Protein AF-A0A4Q3U2J8-F1 (afdb_monomer_lite)

Foldseek 3Di:
DDQLDLVQLCVLLVHDPPDDLVRLVVSLVVLCVVLPVVVCVVPDPVSVVVSVVSNVSSVSSNVSVVVVVVVVVVVVVVCVVDDDDDDDDDDDDDDDDDDDDDDDDDDPDPPDPPPPPVVVVVVVVPPPDDDDDDPPPPCVVCVVVCVVVCVVVVVVVVVVCVVPPDPDDPVRVLVVLLVVLVVCCVVCVVCLQVVLLVCLLVVVLSNNVSSVVVPPDQQDAPPVRAGSLLSLLLDPVSVVSNVVVLVVPHDLSNLLSSCLSNLAPLVSNVVSVVSPHAQQDADPQRDGSLLNHLDLVSNVSSVVSVYDQAGATNVRWGSLNSCVVVVVVSSNVSSVVVVHDTGPVVCVPVVVVVVVVPDDD

Structure (mmCIF, N/CA/C/O backbone):
data_AF-A0A4Q3U2J8-F1
#
_entry.id   AF-A0A4Q3U2J8-F1
#
loop_
_atom_site.group_PDB
_atom_site.id
_atom_site.type_symbol
_atom_site.label_atom_id
_atom_site.label_alt_id
_atom_site.label_comp_id
_atom_site.label_asym_id
_atom_site.label_entity_id
_atom_site.label_seq_id
_atom_site.pdbx_PDB_ins_code
_atom_site.Cartn_x
_atom_site.Cartn_y
_atom_site.Cartn_z
_atom_site.occupancy
_atom_site.B_iso_or_equiv
_atom_site.auth_seq_id
_atom_site.auth_comp_id
_atom_site.auth_asym_id
_atom_site.auth_atom_id
_atom_site.pdbx_PDB_model_num
ATOM 1 N N . MET A 1 1 ? -29.497 7.671 44.446 1.00 55.41 1 MET A N 1
ATOM 2 C CA . MET A 1 1 ? -28.433 8.670 44.699 1.00 55.41 1 MET A CA 1
ATOM 3 C C . MET A 1 1 ? -27.169 8.187 44.005 1.00 55.41 1 MET A C 1
ATOM 5 O O . MET A 1 1 ? -26.852 7.014 44.139 1.00 55.41 1 MET A O 1
ATOM 9 N N . THR A 1 2 ? -26.494 9.021 43.214 1.00 63.25 2 THR A N 1
ATOM 10 C CA . THR A 1 2 ? -25.264 8.616 42.511 1.00 63.25 2 THR A CA 1
ATOM 11 C C . THR A 1 2 ? -24.109 8.497 43.504 1.00 63.25 2 THR A C 1
ATOM 13 O O . THR A 1 2 ? -23.759 9.484 44.162 1.00 63.25 2 THR A O 1
ATOM 16 N N . HIS A 1 3 ? -23.541 7.295 43.617 1.00 71.56 3 HIS A N 1
ATOM 17 C CA . HIS A 1 3 ? -22.362 7.018 44.437 1.00 71.56 3 HIS A CA 1
ATOM 18 C C . HIS A 1 3 ? -21.207 7.937 44.012 1.00 71.56 3 HIS A C 1
ATOM 20 O O . HIS A 1 3 ? -20.967 8.105 42.817 1.00 71.56 3 HIS A O 1
ATOM 26 N N . GLY A 1 4 ? -20.528 8.573 44.969 1.00 71.00 4 GLY A N 1
ATOM 27 C CA . GLY A 1 4 ? -19.454 9.535 44.683 1.00 71.00 4 GLY A CA 1
ATOM 28 C C . GLY A 1 4 ? -19.901 10.973 44.370 1.00 71.00 4 GLY A C 1
ATOM 29 O O . GLY A 1 4 ? -19.073 11.805 44.016 1.00 71.00 4 GLY A O 1
ATOM 30 N N . SER A 1 5 ? -21.190 11.304 44.512 1.00 83.56 5 SER A N 1
ATOM 31 C CA . SER A 1 5 ? -21.660 12.700 44.457 1.00 83.56 5 SER A CA 1
ATOM 32 C C . SER A 1 5 ? -21.581 13.395 45.820 1.00 83.56 5 SER A C 1
ATOM 34 O O . SER A 1 5 ? -21.585 12.752 46.867 1.00 83.56 5 SER A O 1
ATOM 36 N N . ALA A 1 6 ? -21.591 14.728 45.825 1.00 81.00 6 ALA A N 1
ATOM 37 C CA . ALA A 1 6 ? -21.612 15.526 47.054 1.00 81.00 6 ALA A CA 1
ATOM 38 C C . ALA A 1 6 ? -22.853 15.278 47.924 1.00 81.00 6 ALA A C 1
ATOM 40 O O . ALA A 1 6 ? -22.762 15.261 49.146 1.00 81.00 6 ALA A O 1
ATOM 41 N N . VAL A 1 7 ? -24.006 15.063 47.283 1.00 83.44 7 VAL A N 1
ATOM 42 C CA . VAL A 1 7 ? -25.274 14.738 47.953 1.00 83.44 7 VAL A CA 1
ATOM 43 C C . VAL A 1 7 ? -25.176 13.366 48.623 1.00 83.44 7 VAL A C 1
ATOM 45 O O . VAL A 1 7 ? -25.558 13.209 49.778 1.00 83.44 7 VAL A O 1
ATOM 48 N N . TRP A 1 8 ? -24.577 12.386 47.938 1.00 89.12 8 TRP A N 1
ATOM 49 C CA . TRP A 1 8 ? -24.282 11.077 48.524 1.00 89.12 8 TRP A CA 1
ATOM 50 C C . TRP A 1 8 ? -23.307 11.187 49.705 1.00 89.12 8 TRP A C 1
ATOM 52 O O . TRP A 1 8 ? -23.573 10.627 50.762 1.00 89.12 8 TRP A O 1
ATOM 62 N N . ALA A 1 9 ? -22.232 11.967 49.575 1.00 86.50 9 ALA A N 1
ATOM 63 C CA . ALA A 1 9 ? -21.250 12.145 50.643 1.00 86.50 9 ALA A CA 1
ATOM 64 C C . ALA A 1 9 ? -21.859 12.778 51.912 1.00 86.50 9 ALA A C 1
ATOM 66 O O . ALA A 1 9 ? -21.539 12.367 53.028 1.00 86.50 9 ALA A O 1
ATOM 67 N N . ARG A 1 10 ? -22.776 13.744 51.756 1.00 87.06 10 ARG A N 1
ATOM 68 C CA . ARG A 1 10 ? -23.520 14.332 52.884 1.00 87.06 10 ARG A CA 1
ATOM 69 C C . ARG A 1 10 ? -24.478 13.333 53.528 1.00 87.06 10 ARG A C 1
ATOM 71 O O . ARG A 1 10 ? -24.508 13.238 54.752 1.00 87.06 10 ARG A O 1
ATOM 78 N N . ALA A 1 11 ? -25.177 12.537 52.719 1.00 87.56 11 ALA A N 1
ATOM 79 C CA . ALA A 1 11 ? -26.047 11.474 53.213 1.00 87.56 11 ALA A CA 1
ATOM 80 C C . ALA A 1 11 ? -25.268 10.402 54.002 1.00 87.56 11 ALA A C 1
ATOM 82 O O . ALA A 1 11 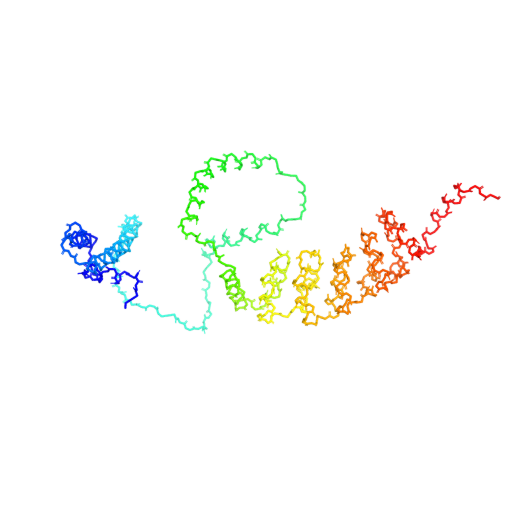? -25.718 9.986 55.065 1.00 87.56 11 ALA A O 1
ATOM 83 N N . VAL A 1 12 ? -24.073 10.010 53.538 1.00 88.25 12 VAL A N 1
ATOM 84 C CA . VAL A 1 12 ? -23.194 9.039 54.222 1.00 88.25 12 VAL A CA 1
ATOM 85 C C . VAL A 1 12 ? -22.709 9.554 55.581 1.00 88.25 12 VAL A C 1
ATOM 87 O O . VAL A 1 12 ? -22.639 8.787 56.541 1.00 88.25 12 VAL A O 1
ATOM 90 N N . LEU A 1 13 ? -22.410 10.853 55.692 1.00 86.31 13 LEU A N 1
ATOM 91 C CA . LEU A 1 13 ? -22.042 11.484 56.966 1.00 86.31 13 LEU A CA 1
ATOM 92 C C . LEU A 1 13 ? -23.250 11.855 57.846 1.00 86.31 13 LEU A C 1
ATOM 94 O O . LEU A 1 13 ? -23.049 12.295 58.976 1.00 86.31 13 LEU A O 1
ATOM 98 N N . GLY A 1 14 ? -24.482 11.699 57.351 1.00 86.56 14 GLY A N 1
ATOM 99 C CA . GLY A 1 14 ? -25.704 12.073 58.069 1.00 86.56 14 GLY A CA 1
ATOM 100 C C . GLY A 1 14 ? -25.853 13.581 58.299 1.00 86.56 14 GLY A C 1
ATOM 101 O O . GLY A 1 14 ? -26.463 13.990 59.284 1.00 86.56 14 GLY A O 1
ATOM 102 N N . VAL A 1 15 ? -25.271 14.410 57.428 1.00 88.00 15 VAL A N 1
ATOM 103 C CA . VAL A 1 15 ? -25.302 15.877 57.544 1.00 88.00 15 VAL A CA 1
ATOM 104 C C . VAL A 1 15 ? -26.284 16.493 56.550 1.00 88.00 15 VAL A C 1
ATOM 106 O O . VAL A 1 15 ? -26.528 15.946 55.476 1.00 88.00 15 VAL A O 1
ATOM 109 N N . THR A 1 16 ? -26.844 17.653 56.900 1.00 85.31 16 THR A N 1
ATOM 110 C CA . THR A 1 16 ? -27.774 18.385 56.025 1.00 85.31 16 THR A CA 1
ATOM 111 C C . THR A 1 16 ? -27.057 18.984 54.809 1.00 85.31 16 THR A C 1
ATOM 113 O O . THR A 1 16 ? -25.849 19.233 54.839 1.00 85.31 16 THR A O 1
ATOM 116 N N . ASP A 1 17 ? -27.797 19.271 53.733 1.00 76.00 17 ASP A N 1
ATOM 117 C CA . ASP A 1 17 ? -27.229 19.800 52.482 1.00 76.00 17 ASP A CA 1
ATOM 118 C C . ASP A 1 17 ? -26.514 21.159 52.636 1.00 76.00 17 ASP A C 1
ATOM 120 O O . ASP A 1 17 ? -25.639 21.494 51.835 1.00 76.00 17 ASP A O 1
ATOM 124 N N . GLY A 1 18 ? -26.823 21.912 53.700 1.00 74.81 18 GLY A N 1
ATOM 125 C CA . GLY A 1 18 ? -26.192 23.191 54.048 1.00 74.81 18 GLY A CA 1
ATOM 126 C C . GLY A 1 18 ? -25.016 23.105 55.030 1.00 74.81 18 GLY A C 1
ATOM 127 O O . GLY A 1 18 ? -24.470 24.146 55.399 1.00 74.81 18 GLY A O 1
ATOM 128 N N . ALA A 1 19 ? -24.621 21.906 55.471 1.00 80.56 19 ALA A N 1
ATOM 129 C CA . ALA A 1 19 ? -23.610 21.734 56.512 1.00 80.56 19 ALA A CA 1
ATOM 130 C C . ALA A 1 19 ? -22.232 22.287 56.104 1.00 80.56 19 ALA A C 1
ATOM 132 O O . ALA A 1 19 ? -21.688 22.002 55.028 1.00 80.56 19 ALA A O 1
ATOM 133 N N . GLY A 1 20 ? -21.642 23.083 56.998 1.00 82.00 20 GLY A N 1
ATOM 134 C CA . GLY A 1 20 ? -20.318 23.675 56.806 1.00 82.00 20 GLY A CA 1
ATOM 135 C C . GLY A 1 20 ? -19.178 22.681 57.053 1.00 82.00 20 GLY A C 1
ATOM 136 O O . GLY A 1 20 ? -19.344 21.652 57.705 1.00 82.00 20 GLY A O 1
ATOM 137 N N . ARG A 1 21 ? -17.958 23.019 56.610 1.00 84.62 21 ARG A N 1
ATOM 138 C CA . ARG A 1 21 ? -16.767 22.149 56.737 1.00 84.62 21 ARG A CA 1
ATOM 139 C C . ARG A 1 21 ? -16.540 21.604 58.150 1.00 84.62 21 ARG A C 1
ATOM 141 O O . ARG A 1 21 ? -16.207 20.433 58.301 1.00 84.62 21 ARG A O 1
ATOM 148 N N . ALA A 1 22 ? -16.699 22.445 59.171 1.00 82.81 22 ALA A N 1
ATOM 149 C CA . ALA A 1 22 ? -16.480 22.062 60.565 1.00 82.81 22 ALA A CA 1
ATOM 150 C C . ALA A 1 22 ? -17.533 21.066 61.083 1.00 82.81 22 ALA A C 1
ATOM 152 O O . ALA A 1 22 ? -17.242 20.249 61.952 1.00 82.81 22 ALA A O 1
ATOM 153 N N . GLU A 1 23 ? -18.754 21.115 60.555 1.00 85.94 23 GLU A N 1
ATOM 154 C CA . GLU A 1 23 ? -19.826 20.177 60.885 1.00 85.94 23 GLU A CA 1
ATOM 155 C C . GLU A 1 23 ? -19.577 18.820 60.223 1.00 85.94 23 GLU A C 1
ATOM 157 O O . GLU A 1 23 ? -19.506 17.812 60.926 1.00 85.94 23 GLU A O 1
ATOM 162 N N . CYS A 1 24 ? -19.263 18.811 58.923 1.00 87.31 24 CYS A N 1
ATOM 163 C CA . CYS A 1 24 ? -18.872 17.597 58.200 1.00 87.31 24 CYS A CA 1
ATOM 164 C C . CYS A 1 24 ? -17.641 16.919 58.828 1.00 87.31 24 CYS A C 1
ATOM 166 O O . CYS A 1 24 ? -17.599 15.700 58.963 1.00 87.31 24 CYS A O 1
ATOM 168 N N . GLN A 1 25 ? -16.646 17.701 59.265 1.00 87.50 25 GLN A N 1
ATOM 169 C CA . GLN A 1 25 ? -15.437 17.168 59.900 1.00 87.50 25 GLN A CA 1
ATOM 170 C C . GLN A 1 25 ? -15.719 16.532 61.266 1.00 87.50 25 GLN A C 1
ATOM 172 O O . GLN A 1 25 ? -15.090 15.534 61.624 1.00 87.50 25 GLN A O 1
ATOM 177 N N . ARG A 1 26 ? -16.637 17.117 62.047 1.00 87.94 26 ARG A N 1
ATOM 178 C CA . ARG A 1 26 ? -17.057 16.567 63.343 1.00 87.94 26 ARG A CA 1
ATOM 179 C C . ARG A 1 26 ? -17.824 15.261 63.154 1.00 87.94 26 ARG A C 1
ATOM 181 O O . ARG A 1 26 ? -17.464 14.280 63.800 1.00 87.94 26 ARG A O 1
ATOM 188 N N . ALA A 1 27 ? -18.786 15.237 62.230 1.00 87.50 27 ALA A N 1
ATOM 189 C CA . ALA A 1 27 ? -19.554 14.039 61.892 1.00 87.50 27 ALA A CA 1
ATOM 190 C C . ALA A 1 27 ? -18.641 12.899 61.412 1.00 87.50 27 ALA A C 1
ATOM 192 O O . ALA A 1 27 ? -18.697 11.793 61.942 1.00 87.50 27 ALA A O 1
ATOM 193 N N . TYR A 1 28 ? -17.708 13.192 60.500 1.00 89.25 28 TYR A N 1
ATOM 194 C CA . TYR A 1 28 ? -16.712 12.225 60.032 1.00 89.25 28 TYR A CA 1
ATOM 195 C C . TYR A 1 28 ? -15.874 11.639 61.177 1.00 89.25 28 TYR A C 1
ATOM 197 O O . TYR A 1 28 ? -15.769 10.422 61.306 1.00 89.25 28 TYR A O 1
ATOM 205 N N . ARG A 1 29 ? -15.316 12.480 62.060 1.00 87.25 29 ARG A N 1
ATOM 206 C CA . ARG A 1 29 ? -14.513 12.000 63.200 1.00 87.25 29 ARG A CA 1
ATOM 207 C C . ARG A 1 29 ? -15.320 11.120 64.151 1.00 87.25 29 ARG A C 1
ATOM 209 O O . ARG A 1 29 ? -14.801 10.109 64.609 1.00 87.25 29 ARG A O 1
ATOM 216 N N . GLN A 1 30 ? -16.569 11.485 64.438 1.00 88.00 30 GLN A N 1
ATOM 217 C CA . GLN A 1 30 ? -17.446 10.680 65.291 1.00 88.00 30 GLN A CA 1
ATOM 218 C C . GLN A 1 30 ? -17.754 9.319 64.660 1.00 88.00 30 GLN A C 1
ATOM 220 O O . GLN A 1 30 ? -17.660 8.301 65.340 1.00 88.00 30 GLN A O 1
ATOM 225 N N . LEU A 1 31 ? -18.052 9.287 63.360 1.00 87.25 31 LEU A N 1
ATOM 226 C CA . LEU A 1 31 ? -18.382 8.056 62.643 1.00 87.25 31 LEU A CA 1
ATOM 227 C C . LEU A 1 31 ? -17.168 7.134 62.469 1.00 87.25 31 LEU A C 1
ATOM 229 O O . LEU A 1 31 ? -17.310 5.924 62.619 1.00 87.25 31 LEU A O 1
ATOM 233 N N . ILE A 1 32 ? -15.970 7.676 62.235 1.00 85.75 32 ILE A N 1
ATOM 234 C CA . ILE A 1 32 ? -14.733 6.880 62.188 1.00 85.75 32 ILE A CA 1
ATOM 235 C C . ILE A 1 32 ? -14.405 6.286 63.561 1.00 85.75 32 ILE A C 1
ATOM 237 O O . ILE A 1 32 ? -14.058 5.114 63.650 1.00 85.75 32 ILE A O 1
ATOM 241 N N . LEU A 1 33 ? -14.570 7.055 64.641 1.00 81.62 33 LEU A N 1
ATOM 242 C CA . LEU A 1 33 ? -14.364 6.549 66.002 1.00 81.62 33 LEU A CA 1
ATOM 243 C C . LEU A 1 33 ? -15.412 5.503 66.412 1.00 81.62 33 LEU A C 1
ATOM 245 O O . LEU A 1 33 ? -15.106 4.609 67.197 1.00 81.62 33 LEU A O 1
ATOM 249 N N . ALA A 1 34 ? -16.643 5.608 65.907 1.00 79.81 34 ALA A N 1
ATOM 250 C CA . ALA A 1 34 ? -17.707 4.639 66.164 1.00 79.81 34 ALA A CA 1
ATOM 251 C C . ALA A 1 34 ? -17.509 3.318 65.402 1.00 79.81 34 ALA A C 1
ATOM 253 O O . ALA A 1 34 ? -17.876 2.270 65.919 1.00 79.81 34 ALA A O 1
ATOM 254 N N . ASN A 1 35 ? -16.906 3.363 64.209 1.00 76.62 35 ASN A N 1
ATOM 255 C CA . ASN A 1 35 ? -16.657 2.189 63.363 1.00 76.62 35 ASN A CA 1
ATOM 256 C C . ASN A 1 35 ? -15.194 1.696 63.428 1.00 76.62 35 ASN A C 1
ATOM 258 O O . ASN A 1 35 ? -14.763 0.940 62.560 1.00 76.62 35 ASN A O 1
ATOM 262 N N . HIS A 1 36 ? -14.411 2.131 64.424 1.00 72.75 36 HIS A N 1
ATOM 263 C CA . HIS A 1 36 ? -13.010 1.729 64.560 1.00 72.75 36 HIS A CA 1
ATOM 264 C C . HIS A 1 36 ? -12.896 0.249 64.980 1.00 72.75 36 HIS A C 1
ATOM 266 O O . HIS A 1 36 ? -13.576 -0.153 65.930 1.00 72.75 36 HIS A O 1
ATOM 272 N N . PRO A 1 37 ? -12.012 -0.550 64.349 1.00 61.47 37 PRO A N 1
ATOM 273 C CA . PRO A 1 37 ? -11.884 -1.988 64.611 1.00 61.47 37 PRO A CA 1
ATOM 274 C C . PRO A 1 37 ? -11.587 -2.324 66.082 1.00 61.47 37 PRO A C 1
ATOM 276 O O . PRO A 1 37 ? -12.144 -3.283 66.608 1.00 61.47 37 PRO A O 1
ATOM 279 N N . ASP A 1 38 ? -10.821 -1.486 66.789 1.00 65.69 38 ASP A N 1
ATOM 280 C CA . ASP A 1 38 ? -10.515 -1.682 68.221 1.00 65.69 38 ASP A CA 1
ATOM 281 C C . ASP A 1 38 ? -11.751 -1.675 69.141 1.00 65.69 38 ASP A C 1
ATOM 283 O O . ASP A 1 38 ? -11.707 -2.237 70.234 1.00 65.69 38 ASP A O 1
ATOM 287 N N . ARG A 1 39 ? -12.868 -1.058 68.724 1.00 63.97 39 ARG A N 1
ATOM 288 C CA . ARG A 1 39 ? -14.140 -1.074 69.477 1.00 63.97 39 ARG A CA 1
ATOM 289 C C . ARG A 1 39 ? -15.048 -2.248 69.116 1.00 63.97 39 ARG A C 1
ATOM 291 O O . ARG A 1 39 ? -16.053 -2.461 69.787 1.00 63.97 39 ARG A O 1
ATOM 298 N N . LEU A 1 40 ? -14.685 -3.006 68.087 1.00 62.94 40 LEU A N 1
ATOM 299 C CA . LEU A 1 40 ? -15.415 -4.164 67.575 1.00 62.94 40 LEU A CA 1
ATOM 300 C C . LEU A 1 40 ? -14.684 -5.478 67.898 1.00 62.94 40 LEU A C 1
ATOM 302 O O . LEU A 1 40 ? -14.924 -6.495 67.256 1.00 62.94 40 LEU A O 1
ATOM 306 N N . SER A 1 41 ? -13.816 -5.483 68.916 1.00 59.41 41 SER A N 1
ATOM 307 C CA . SER A 1 41 ? -13.019 -6.650 69.328 1.00 59.41 41 SER A CA 1
ATOM 308 C C . SER A 1 41 ? -13.852 -7.865 69.767 1.00 59.41 41 SER A C 1
ATOM 310 O O . SER A 1 41 ? -13.341 -8.982 69.762 1.00 59.41 41 SER A O 1
ATOM 312 N N . ALA A 1 42 ? -15.131 -7.662 70.102 1.00 63.50 42 ALA A N 1
ATOM 313 C CA . ALA A 1 42 ? -16.097 -8.708 70.445 1.00 63.50 42 ALA A CA 1
ATOM 314 C C . ALA A 1 42 ? -17.114 -9.022 69.320 1.00 63.50 42 ALA A C 1
ATOM 316 O O . ALA A 1 42 ? -18.047 -9.790 69.546 1.00 63.50 42 ALA A O 1
ATOM 317 N N . ALA A 1 43 ? -16.975 -8.415 68.135 1.00 67.50 43 ALA A N 1
ATOM 318 C CA . ALA A 1 43 ? -17.933 -8.536 67.035 1.00 67.50 43 ALA A CA 1
ATOM 319 C C . ALA A 1 43 ? -17.674 -9.773 66.154 1.00 67.50 43 ALA A C 1
ATOM 321 O O . ALA A 1 43 ? -16.548 -10.254 66.012 1.00 67.50 43 ALA A O 1
ATOM 322 N N . THR A 1 44 ? -18.728 -10.287 65.525 1.00 76.38 44 THR A N 1
ATOM 323 C CA . THR A 1 44 ? -18.645 -11.404 64.575 1.00 76.38 44 THR A CA 1
ATOM 324 C C . THR A 1 44 ? -17.928 -11.000 63.279 1.00 76.38 44 THR A C 1
ATOM 326 O O . THR A 1 44 ? -17.884 -9.832 62.892 1.00 76.38 44 THR A O 1
ATOM 329 N N . HIS A 1 45 ? -17.381 -11.977 62.547 1.00 72.88 45 HIS A N 1
ATOM 330 C CA . HIS A 1 45 ? -16.614 -11.726 61.315 1.00 72.88 45 HIS A CA 1
ATOM 331 C C . HIS A 1 45 ? -17.408 -10.954 60.235 1.00 72.88 45 HIS A C 1
ATOM 333 O O . HIS A 1 45 ? -16.833 -10.189 59.461 1.00 72.88 45 HIS A O 1
ATOM 339 N N . SER A 1 46 ? -18.733 -11.118 60.191 1.00 73.44 46 SER A N 1
ATOM 340 C CA . SER A 1 46 ? -19.630 -10.355 59.312 1.00 73.44 46 SER A CA 1
ATOM 341 C C . SER A 1 46 ? -19.764 -8.883 59.709 1.00 73.44 46 SER A C 1
ATOM 343 O O . SER A 1 46 ? -19.828 -8.020 58.837 1.00 73.44 46 SER A O 1
ATOM 345 N N . GLU A 1 47 ? -19.780 -8.586 61.007 1.00 73.69 47 GLU A N 1
ATOM 346 C CA . GLU A 1 47 ? -19.908 -7.222 61.533 1.00 73.69 47 GLU A CA 1
ATOM 347 C C . GLU A 1 47 ? -18.614 -6.427 61.333 1.00 73.69 47 GLU A C 1
ATOM 349 O O . GLU A 1 47 ? -18.664 -5.248 60.983 1.00 73.69 47 GLU A O 1
ATOM 354 N N . LEU A 1 48 ? -17.460 -7.093 61.450 1.00 74.88 48 LEU A N 1
ATOM 355 C CA . LEU A 1 48 ? -16.158 -6.511 61.119 1.00 74.88 48 LEU A CA 1
ATOM 356 C C . LEU A 1 48 ? -16.075 -6.114 59.641 1.00 74.88 48 LEU A C 1
ATOM 358 O O . LEU A 1 48 ? -15.687 -4.990 59.330 1.00 74.88 48 LEU A O 1
ATOM 362 N N . ARG A 1 49 ? -16.514 -6.990 58.727 1.00 75.81 49 ARG A N 1
ATOM 363 C CA . ARG A 1 49 ? -16.529 -6.690 57.286 1.00 75.81 49 ARG A CA 1
ATOM 364 C C . ARG A 1 49 ? -17.430 -5.496 56.957 1.00 75.81 49 ARG A C 1
ATOM 366 O O . ARG A 1 49 ? -17.034 -4.627 56.185 1.00 75.81 49 ARG A O 1
ATOM 373 N N . LEU A 1 50 ? -18.614 -5.426 57.569 1.00 76.62 50 LEU A N 1
ATOM 374 C CA . LEU A 1 50 ? -19.543 -4.311 57.374 1.00 76.62 50 LEU A CA 1
ATOM 375 C C . LEU A 1 50 ? -18.973 -2.992 57.921 1.00 76.62 50 LEU A C 1
ATOM 377 O O . LEU A 1 50 ? -19.134 -1.943 57.299 1.00 76.62 50 LEU A O 1
ATOM 381 N N . ALA A 1 51 ? -18.285 -3.035 59.064 1.00 74.25 51 ALA A N 1
ATOM 382 C CA . ALA A 1 51 ? -17.613 -1.868 59.627 1.00 74.25 51 ALA A CA 1
ATOM 383 C C . ALA A 1 51 ? -16.457 -1.384 58.737 1.00 74.25 51 ALA A C 1
ATOM 385 O O . ALA A 1 51 ? -16.330 -0.183 58.504 1.00 74.25 51 ALA A O 1
ATOM 386 N N . GLU A 1 52 ? -15.661 -2.297 58.174 1.00 79.06 52 GLU A N 1
ATOM 387 C CA . GLU A 1 52 ? -14.594 -1.963 57.223 1.00 79.06 52 GLU A CA 1
ATOM 388 C C . GLU A 1 52 ? -15.129 -1.316 55.940 1.00 79.06 52 GLU A C 1
ATOM 390 O O . GLU A 1 52 ? -14.575 -0.321 55.468 1.00 79.06 52 GLU A O 1
ATOM 395 N N . GLU A 1 53 ? -16.207 -1.859 55.370 1.00 81.62 53 GLU A N 1
ATOM 396 C CA . GLU A 1 53 ? -16.882 -1.271 54.207 1.00 81.62 53 GLU A CA 1
ATOM 397 C C . GLU A 1 53 ? -17.426 0.120 54.536 1.00 81.62 53 GLU A C 1
ATOM 399 O O . GLU A 1 53 ? -17.182 1.078 53.800 1.00 81.62 53 GLU A O 1
ATOM 404 N N . ARG A 1 54 ? -18.041 0.276 55.710 1.00 83.38 54 ARG A N 1
ATOM 405 C CA . ARG A 1 54 ? -18.545 1.568 56.174 1.00 83.38 54 ARG A CA 1
ATOM 406 C C . ARG A 1 54 ? -17.430 2.594 56.374 1.00 83.38 54 ARG A C 1
ATOM 408 O O . ARG A 1 54 ? -17.612 3.758 56.034 1.00 83.38 54 ARG A O 1
ATOM 415 N N . VAL A 1 55 ? -16.262 2.193 56.874 1.00 81.81 55 VAL A N 1
ATOM 416 C CA . VAL A 1 55 ? -15.092 3.082 56.998 1.00 81.81 55 VAL A CA 1
ATOM 417 C C . VAL A 1 55 ? -14.581 3.530 55.625 1.00 81.81 55 VAL A C 1
ATOM 419 O O . VAL A 1 55 ? -14.219 4.698 55.468 1.00 81.81 55 VAL A O 1
ATOM 422 N N . LYS A 1 56 ? -14.591 2.653 54.612 1.00 85.38 56 LYS A N 1
ATOM 423 C CA . LYS A 1 56 ? -14.226 3.027 53.233 1.00 85.38 56 LYS A CA 1
ATOM 424 C C . LYS A 1 56 ? -15.174 4.088 52.673 1.00 85.38 56 LYS A C 1
ATOM 426 O O . LYS A 1 56 ? -14.700 5.091 52.136 1.00 85.38 56 LYS A O 1
ATOM 431 N N . ASP A 1 57 ? -16.478 3.914 52.872 1.00 86.25 57 ASP A N 1
ATOM 432 C CA . ASP A 1 57 ? -17.487 4.880 52.426 1.00 86.25 57 ASP A CA 1
ATOM 433 C C . ASP A 1 57 ? -17.360 6.224 53.154 1.00 86.25 57 ASP A C 1
ATOM 435 O O . ASP A 1 57 ? -17.441 7.281 52.526 1.00 86.25 57 ASP A O 1
ATOM 439 N N . LEU A 1 58 ? -17.089 6.202 54.464 1.00 86.75 58 LEU A N 1
ATOM 440 C CA . LEU A 1 58 ? -16.853 7.409 55.263 1.00 86.75 58 LEU A CA 1
ATOM 441 C C . LEU A 1 58 ? -15.617 8.186 54.787 1.00 86.75 58 LEU A C 1
ATOM 443 O O . LEU A 1 58 ? -15.664 9.416 54.700 1.00 86.75 58 LEU A O 1
ATOM 447 N N . ASN A 1 59 ? -14.527 7.4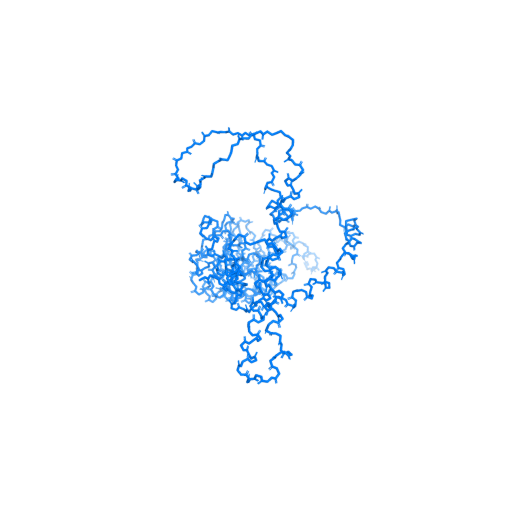86 54.461 1.00 88.75 59 ASN A N 1
ATOM 448 C CA . ASN A 1 59 ? -13.306 8.102 53.938 1.00 88.75 59 ASN A CA 1
ATOM 449 C C . ASN A 1 59 ? -13.558 8.765 52.578 1.00 88.75 59 ASN A C 1
ATOM 451 O O . ASN A 1 59 ? -13.211 9.933 52.394 1.00 88.75 59 ASN A O 1
ATOM 455 N N . LEU A 1 60 ? -14.228 8.059 51.662 1.00 87.12 60 LEU A N 1
ATOM 456 C CA . LEU A 1 60 ? -14.567 8.580 50.338 1.00 87.12 60 LEU A CA 1
ATOM 457 C C . LEU A 1 60 ? -15.506 9.795 50.424 1.00 87.12 60 LEU A C 1
ATOM 459 O O . LEU A 1 60 ? -15.295 10.805 49.752 1.00 87.12 60 LEU A O 1
ATOM 463 N N . ALA A 1 61 ? -16.522 9.731 51.288 1.00 86.38 61 ALA A N 1
ATOM 464 C CA . ALA A 1 61 ? -17.438 10.842 51.522 1.00 86.38 61 ALA A CA 1
ATOM 465 C C . ALA A 1 61 ? -16.711 12.092 52.053 1.00 86.38 61 ALA A C 1
ATOM 467 O O . ALA A 1 61 ? -16.979 13.214 51.612 1.00 86.38 61 ALA A O 1
ATOM 468 N N . TRP A 1 62 ? -15.757 11.917 52.972 1.00 89.75 62 TRP A N 1
ATOM 469 C CA . TRP A 1 62 ? -14.969 13.029 53.499 1.00 89.75 62 TRP A CA 1
ATOM 470 C C . TRP A 1 62 ? -14.033 13.648 52.456 1.00 89.75 62 TRP A C 1
ATOM 472 O O . TRP A 1 62 ? -13.911 14.874 52.419 1.00 89.75 62 TRP A O 1
ATOM 482 N N . GLU A 1 63 ? -13.404 12.847 51.593 1.00 88.38 63 GLU A N 1
ATOM 483 C CA . GLU A 1 63 ? -12.543 13.349 50.514 1.00 88.38 63 GLU A CA 1
ATOM 484 C C . GLU A 1 63 ? -13.311 14.250 49.543 1.00 88.38 63 GLU A C 1
ATOM 486 O O . GLU A 1 63 ? -12.908 15.396 49.329 1.00 88.38 63 GLU A O 1
ATOM 491 N N . ILE A 1 64 ? -14.472 13.789 49.067 1.00 87.44 64 ILE A N 1
ATOM 492 C CA . ILE A 1 64 ? -15.344 14.550 48.160 1.00 87.44 64 ILE A CA 1
ATOM 493 C C . ILE A 1 64 ? -15.725 15.901 48.778 1.00 87.44 64 ILE A C 1
ATOM 495 O O . ILE A 1 64 ? -15.608 16.951 48.143 1.00 87.44 64 ILE A O 1
ATOM 499 N N . LEU A 1 65 ? -16.158 15.908 50.042 1.00 85.44 65 LEU A N 1
ATOM 500 C CA . LEU A 1 65 ? -16.557 17.146 50.716 1.00 85.44 65 LEU A CA 1
ATOM 501 C C . LEU A 1 65 ? -15.360 18.064 50.989 1.00 85.44 65 LEU A C 1
ATOM 503 O O . LEU A 1 65 ? -15.472 19.284 50.861 1.00 85.44 65 LEU A O 1
ATOM 507 N N . ARG A 1 66 ? -14.197 17.504 51.334 1.00 85.44 66 ARG A N 1
ATOM 508 C CA . ARG A 1 66 ? -12.968 18.266 51.577 1.00 85.44 66 ARG A CA 1
ATOM 509 C C . ARG A 1 66 ? -12.503 19.010 50.326 1.00 85.44 66 ARG A C 1
ATOM 511 O O . ARG A 1 66 ? -12.068 20.157 50.461 1.00 85.44 66 ARG A O 1
ATOM 518 N N . GLU A 1 67 ? -12.595 18.393 49.152 1.00 83.12 67 GLU A N 1
ATOM 519 C CA . GLU A 1 67 ? -12.276 19.037 47.873 1.00 83.12 67 GLU A CA 1
ATOM 520 C C . GLU A 1 67 ? -13.248 20.177 47.559 1.00 83.12 67 GLU A C 1
ATOM 522 O O . GLU A 1 67 ? -12.800 21.296 47.307 1.00 83.12 67 GLU A O 1
ATOM 527 N N . GLN A 1 68 ? -14.556 19.970 47.746 1.00 82.81 68 GLN A N 1
ATOM 528 C CA . GLN A 1 68 ? -15.546 21.042 47.566 1.00 82.81 68 GLN A CA 1
ATOM 529 C C . GLN A 1 68 ? -15.264 22.278 48.426 1.00 82.81 68 GLN A C 1
ATOM 531 O O . GLN A 1 68 ? -15.385 23.417 47.967 1.00 82.81 68 GLN A O 1
ATOM 536 N N . PHE A 1 69 ? -14.863 22.083 49.685 1.00 81.44 69 PHE A N 1
ATOM 537 C CA . PHE A 1 69 ? -14.502 23.206 50.548 1.00 81.44 69 PHE A CA 1
ATOM 538 C C . PHE A 1 69 ? -13.184 23.878 50.136 1.00 81.44 69 PHE A C 1
ATOM 540 O O . PHE A 1 69 ? -13.005 25.065 50.417 1.00 81.44 69 PHE A O 1
ATOM 547 N N . ARG A 1 70 ? -12.259 23.153 49.493 1.00 74.44 70 ARG A N 1
ATOM 548 C CA . ARG A 1 70 ? -10.990 23.698 48.987 1.00 74.44 70 ARG A CA 1
ATOM 549 C C . ARG A 1 70 ? -11.233 24.614 47.788 1.00 74.44 70 ARG A C 1
ATOM 551 O O . ARG A 1 70 ? -10.726 25.737 47.789 1.00 74.44 70 ARG A O 1
ATOM 558 N N . ASP A 1 71 ? -12.073 24.182 46.854 1.00 64.69 71 ASP A N 1
ATOM 559 C CA . ASP A 1 71 ? -12.455 24.963 45.674 1.00 64.69 71 ASP A CA 1
ATOM 560 C C . ASP A 1 71 ? -13.276 26.195 46.067 1.00 64.69 71 ASP A C 1
ATOM 562 O O . ASP A 1 71 ? -13.007 27.304 45.603 1.00 64.69 71 ASP A O 1
ATOM 566 N N . GLY A 1 72 ? -14.193 26.053 47.033 1.00 60.34 72 GLY A N 1
ATOM 567 C CA . GLY A 1 72 ? -14.949 27.181 47.586 1.00 60.34 72 GLY A CA 1
ATOM 568 C C . GLY A 1 72 ? -14.078 28.229 48.298 1.00 60.34 72 GLY A C 1
ATOM 569 O O . GLY A 1 72 ? -14.372 29.424 48.246 1.00 60.34 72 GLY A O 1
ATOM 570 N N . GLN A 1 73 ? -12.979 27.820 48.942 1.00 55.72 73 GLN A N 1
ATOM 571 C CA . GLN A 1 73 ? -12.013 28.733 49.575 1.00 55.72 73 GLN A CA 1
ATOM 572 C C . GLN A 1 73 ? -11.100 29.420 48.549 1.00 55.72 73 GLN A C 1
ATOM 574 O O . GLN A 1 73 ? -10.793 30.602 48.702 1.00 55.72 73 GLN A O 1
ATOM 579 N N . GLN A 1 74 ? -10.689 28.717 47.488 1.00 52.31 74 GLN A N 1
ATOM 580 C CA . GLN A 1 74 ? -9.923 29.309 46.385 1.00 52.31 74 GLN A CA 1
ATOM 581 C C . GLN A 1 74 ? -10.764 30.295 45.563 1.00 52.31 74 GLN A C 1
ATOM 583 O O . GLN A 1 74 ? -10.268 31.369 45.227 1.00 52.31 74 GLN A O 1
ATOM 588 N N . ALA A 1 75 ? -12.042 29.990 45.321 1.00 47.06 75 ALA A N 1
ATOM 589 C CA . ALA A 1 75 ? -12.991 30.909 44.693 1.00 47.06 75 ALA A CA 1
ATOM 590 C C . ALA A 1 75 ? -13.216 32.169 45.549 1.00 47.06 75 ALA A C 1
ATOM 592 O O . ALA A 1 75 ? -13.158 33.281 45.031 1.00 47.06 75 ALA A O 1
ATOM 593 N N . ARG A 1 76 ? -13.362 32.021 46.877 1.00 46.12 76 ARG A N 1
ATOM 594 C CA . ARG A 1 76 ? -13.454 33.162 47.808 1.00 46.12 76 ARG A CA 1
ATOM 595 C C . ARG A 1 76 ? -12.182 34.009 47.856 1.00 46.12 76 ARG A C 1
ATOM 597 O O . ARG A 1 76 ? -12.287 35.223 47.922 1.00 46.12 76 ARG A O 1
ATOM 604 N N . ARG A 1 77 ? -10.990 33.406 47.785 1.00 39.06 77 ARG A N 1
ATOM 605 C CA . ARG A 1 77 ? -9.717 34.151 47.713 1.00 39.06 77 ARG A CA 1
ATOM 606 C C . ARG A 1 77 ? -9.534 34.905 46.396 1.00 39.06 77 ARG A C 1
ATOM 608 O O . ARG A 1 77 ? -8.923 35.964 46.406 1.00 39.06 77 ARG A O 1
ATOM 615 N N . ARG A 1 78 ? -10.060 34.375 45.287 1.00 40.09 78 ARG A N 1
ATOM 616 C CA . ARG A 1 78 ? -10.065 35.064 43.986 1.00 40.09 78 ARG A CA 1
ATOM 617 C C . ARG A 1 78 ? -11.108 36.186 43.923 1.00 40.09 78 ARG A C 1
ATOM 619 O O . ARG A 1 78 ? -10.827 37.199 43.303 1.00 40.09 78 ARG A O 1
ATOM 626 N N . GLY A 1 79 ? -12.253 36.035 44.596 1.00 41.22 79 GLY A N 1
ATOM 627 C CA . GLY A 1 79 ? -13.289 37.076 44.703 1.00 41.22 79 GLY A CA 1
ATOM 628 C C . GLY A 1 79 ? -13.030 38.145 45.775 1.00 41.22 79 GLY A C 1
ATOM 629 O O . GLY A 1 79 ? -13.519 39.255 45.651 1.00 41.22 79 GLY A O 1
ATOM 630 N N . ALA A 1 80 ? -12.219 37.866 46.803 1.00 35.88 80 ALA A N 1
ATOM 631 C CA . ALA A 1 80 ? -11.861 38.841 47.845 1.00 35.88 80 ALA A CA 1
ATOM 632 C C . ALA A 1 80 ? -10.839 39.906 47.391 1.00 35.88 80 ALA A C 1
ATOM 634 O O . ALA A 1 80 ? -10.459 40.757 48.189 1.00 35.88 80 ALA A O 1
ATOM 635 N N . PHE A 1 81 ? -10.390 39.861 46.131 1.00 34.00 81 PHE A N 1
ATOM 636 C CA . PHE A 1 81 ? -9.559 40.902 45.512 1.00 34.00 81 PHE A CA 1
ATOM 637 C C . PHE A 1 81 ? -10.368 41.872 44.634 1.00 34.00 81 PHE A C 1
ATOM 639 O O . PHE A 1 81 ? -9.794 42.706 43.939 1.00 34.00 81 PHE A O 1
ATOM 646 N N . SER A 1 82 ? -11.696 41.770 44.656 1.00 35.69 82 SER A N 1
ATOM 647 C CA . SER A 1 82 ? -12.591 42.608 43.866 1.00 35.69 82 SER A CA 1
ATOM 648 C C . SER A 1 82 ? -13.913 42.775 44.608 1.00 35.69 82 SER A C 1
ATOM 650 O O . SER A 1 82 ? -14.779 41.920 44.474 1.00 35.69 82 SER A O 1
ATOM 652 N N . ASP A 1 83 ? -14.021 43.813 45.439 1.00 28.66 83 ASP A N 1
ATOM 653 C CA . ASP A 1 83 ? -15.287 44.502 45.742 1.00 28.66 83 ASP A CA 1
ATOM 654 C C . ASP A 1 83 ? -15.015 45.713 46.659 1.00 28.66 83 ASP A C 1
ATOM 656 O O . ASP A 1 83 ? -15.355 45.735 47.840 1.00 28.66 83 ASP A O 1
ATOM 660 N N . GLU A 1 84 ? -14.398 46.759 46.099 1.00 27.80 84 GLU A N 1
ATOM 661 C CA . GLU A 1 84 ? -14.832 48.123 46.407 1.00 27.80 84 GLU A CA 1
ATOM 662 C C . GLU A 1 84 ? -15.698 48.578 45.234 1.00 27.80 84 GLU A C 1
ATOM 664 O O . GLU A 1 84 ? -15.229 48.692 44.104 1.00 27.80 84 GLU A O 1
ATOM 669 N N . GLY A 1 85 ? -16.974 48.826 45.520 1.00 27.27 85 GLY A N 1
ATOM 670 C CA . GLY A 1 85 ? -17.885 49.505 44.609 1.00 27.27 85 GLY A CA 1
ATOM 671 C C . GLY A 1 85 ? -18.610 48.591 43.630 1.00 27.27 85 GLY A C 1
ATOM 672 O O . GLY A 1 85 ? -18.231 48.468 42.474 1.00 27.27 85 GLY A O 1
ATOM 673 N N . SER A 1 86 ? -19.761 48.066 44.033 1.00 27.61 86 SER A N 1
ATOM 674 C CA . SER A 1 86 ? -21.048 48.549 43.507 1.00 27.61 86 SER A CA 1
ATOM 675 C C . SER A 1 86 ? -22.200 47.694 44.026 1.00 27.61 86 SER A C 1
ATOM 677 O O . SER A 1 86 ? -22.130 46.478 44.175 1.00 27.61 86 SER A O 1
ATOM 679 N N . GLN A 1 87 ? -23.261 48.395 44.396 1.00 25.45 87 GLN A N 1
ATOM 680 C CA . GLN A 1 87 ? -24.452 47.853 45.014 1.00 25.45 87 GLN A CA 1
ATOM 681 C C . GLN A 1 87 ? -25.309 47.060 44.018 1.00 25.45 87 GLN A C 1
ATOM 683 O O . GLN A 1 87 ? -25.413 47.426 42.855 1.00 25.45 87 GLN A O 1
ATOM 688 N N . GLY A 1 88 ? -26.013 46.056 44.549 1.00 25.16 88 GLY A N 1
ATOM 689 C CA . GLY A 1 88 ? -27.397 45.748 44.177 1.00 25.16 88 GLY A CA 1
ATOM 690 C C . GLY A 1 88 ? -27.648 45.177 42.780 1.00 25.16 88 GLY A C 1
ATOM 691 O O . GLY A 1 88 ? -27.881 45.910 41.835 1.00 25.16 88 GLY A O 1
ATOM 692 N N . HIS A 1 89 ? -27.755 43.851 42.680 1.00 26.28 89 HIS A N 1
ATOM 693 C CA . HIS A 1 89 ? -29.048 43.156 42.565 1.00 26.28 89 HIS A CA 1
ATOM 694 C C . HIS A 1 89 ? -28.813 41.647 42.388 1.00 26.28 89 HIS A C 1
ATOM 696 O O . HIS A 1 89 ? -28.222 41.192 41.415 1.00 26.28 89 HIS A O 1
ATOM 702 N N . ARG A 1 90 ? -29.307 40.850 43.343 1.00 29.19 90 ARG A N 1
ATOM 703 C CA . ARG A 1 90 ? -29.546 39.415 43.147 1.00 29.19 90 ARG A CA 1
ATOM 704 C C . ARG A 1 90 ? -30.986 39.233 42.699 1.00 29.19 90 ARG A C 1
ATOM 706 O O . ARG A 1 90 ? -31.866 39.607 43.464 1.00 29.19 90 ARG A O 1
ATOM 713 N N . VAL A 1 91 ? -31.208 38.533 41.592 1.00 27.83 91 VAL A N 1
ATOM 714 C CA . VAL A 1 91 ? -32.292 37.544 41.490 1.00 27.83 91 VAL A CA 1
ATOM 715 C C . VAL A 1 91 ? -31.806 36.413 40.585 1.00 27.83 91 VAL A C 1
ATOM 717 O O . VAL A 1 91 ? -31.270 36.660 39.509 1.00 27.83 91 VAL A O 1
ATOM 720 N N . GLY A 1 92 ? -31.935 35.173 41.054 1.00 27.33 92 GLY A N 1
ATOM 721 C CA . GLY A 1 92 ? -31.655 33.987 40.254 1.00 27.33 92 GLY A CA 1
ATOM 722 C C . GLY A 1 92 ? -32.836 33.605 39.368 1.00 27.33 92 GLY A C 1
ATOM 723 O O . GLY A 1 92 ? -33.976 33.769 39.780 1.00 27.33 92 GLY A O 1
ATOM 724 N N . ALA A 1 93 ? -32.551 33.045 38.193 1.00 26.33 93 ALA A N 1
ATOM 725 C CA . ALA A 1 93 ? -33.349 32.001 37.547 1.00 26.33 93 ALA A CA 1
ATOM 726 C C . ALA A 1 93 ? -32.617 31.477 36.296 1.00 26.33 93 ALA A C 1
ATOM 728 O O . ALA A 1 93 ? -32.278 32.237 35.399 1.00 26.33 93 ALA A O 1
ATOM 729 N N . VAL A 1 94 ? -32.356 30.167 36.317 1.00 31.84 94 VAL A N 1
ATOM 730 C CA . VAL A 1 94 ? -32.334 29.176 35.222 1.00 31.84 94 VAL A CA 1
ATOM 731 C C . VAL A 1 94 ? -32.200 29.713 33.784 1.00 31.84 94 VAL A C 1
ATOM 733 O O . VAL A 1 94 ? -33.134 30.312 33.261 1.00 31.84 94 VAL A O 1
ATOM 736 N N . TRP A 1 95 ? -31.103 29.375 33.091 1.00 24.88 95 TRP A N 1
ATOM 737 C CA . TRP A 1 95 ? -30.999 29.563 31.637 1.00 24.88 95 TRP A CA 1
ATOM 738 C C . TRP A 1 95 ? -31.132 28.232 30.888 1.00 24.88 95 TRP A C 1
ATOM 740 O O . TRP A 1 95 ? -30.334 27.310 31.065 1.00 24.88 95 TRP A O 1
ATOM 750 N N . VAL A 1 96 ? -32.172 28.166 30.059 1.00 27.62 96 VAL A N 1
ATOM 751 C CA . VAL A 1 96 ? -32.445 27.149 29.037 1.00 27.62 96 VAL A CA 1
ATOM 752 C C . VAL A 1 96 ? -31.892 27.690 27.708 1.00 27.62 96 VAL A C 1
ATOM 754 O O . VAL A 1 96 ? -32.131 28.863 27.417 1.00 27.62 96 VAL A O 1
ATOM 757 N N . PRO A 1 97 ? -31.167 26.903 26.892 1.00 28.78 97 PRO A N 1
ATOM 758 C CA . PRO A 1 97 ? -30.611 27.410 25.639 1.00 28.78 97 PRO A CA 1
ATOM 759 C C . PRO A 1 97 ? -31.708 27.651 24.583 1.00 28.78 97 PRO A C 1
ATOM 761 O O . PRO A 1 97 ? -32.623 26.830 24.472 1.00 28.78 97 PRO A O 1
ATOM 764 N N . PRO A 1 98 ? -31.638 28.737 23.786 1.00 27.33 98 PRO A N 1
ATOM 765 C CA . PRO A 1 98 ? -32.608 28.999 22.730 1.00 27.33 98 PRO A CA 1
ATOM 766 C C . PRO A 1 98 ? -32.332 28.142 21.475 1.00 27.33 98 PRO A C 1
ATOM 768 O O . PRO A 1 98 ? -31.196 27.709 21.256 1.00 27.33 98 PRO A O 1
ATOM 771 N N . PRO A 1 99 ? -33.362 27.882 20.645 1.00 26.92 99 PRO A N 1
ATOM 772 C CA . PRO A 1 99 ? -33.259 27.059 19.439 1.00 26.92 99 PRO A CA 1
ATOM 773 C C . PRO A 1 99 ? -32.539 27.789 18.284 1.00 26.92 99 PRO A C 1
ATOM 775 O O . PRO A 1 99 ? -32.367 29.009 18.334 1.00 26.92 99 PRO A O 1
ATOM 778 N N . PRO A 1 100 ? -32.094 27.065 17.237 1.00 29.69 100 PRO A N 1
ATOM 779 C CA . PRO A 1 100 ? -31.193 27.610 16.228 1.00 29.69 100 PRO A CA 1
ATOM 780 C C . PRO A 1 100 ? -31.934 28.488 15.209 1.00 29.69 100 PRO A C 1
ATOM 782 O O . PRO A 1 100 ? -32.876 28.028 14.568 1.00 29.69 100 PRO A O 1
ATOM 785 N N . GLY A 1 101 ? -31.460 29.726 15.023 1.00 36.16 101 GLY A N 1
ATOM 786 C CA . GLY A 1 101 ? -31.884 30.621 13.938 1.00 36.16 101 GLY A CA 1
ATOM 787 C C . GLY A 1 101 ? -32.191 32.059 14.368 1.00 36.16 101 GLY A C 1
ATOM 788 O O . GLY A 1 101 ? -33.351 32.447 14.409 1.00 36.16 101 GLY A O 1
ATOM 789 N N . SER A 1 102 ? -31.161 32.868 14.631 1.00 27.61 102 SER A N 1
ATOM 790 C CA . SER A 1 102 ? -31.247 34.336 14.543 1.00 27.61 102 SER A CA 1
ATOM 791 C C . SER A 1 102 ? -29.848 34.929 14.359 1.00 27.61 102 SER A C 1
ATOM 793 O O . SER A 1 102 ? -28.940 34.650 15.144 1.00 27.61 102 SER A O 1
A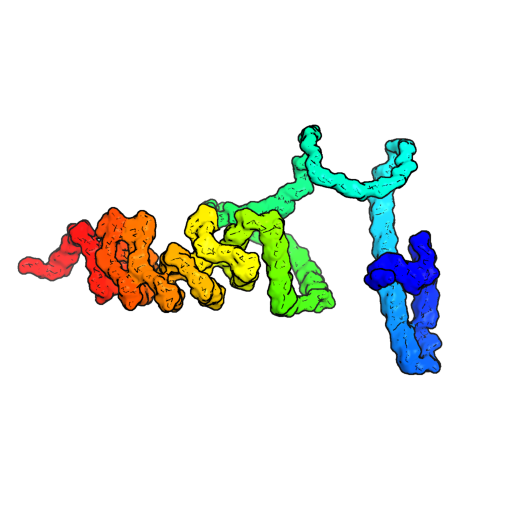TOM 795 N N . GLU A 1 103 ? -29.675 35.705 13.293 1.00 27.19 103 GLU A N 1
ATOM 796 C CA . GLU A 1 103 ? -28.409 36.261 12.819 1.00 27.19 103 GLU A CA 1
ATOM 797 C C . GLU A 1 103 ? -27.960 37.527 13.584 1.00 27.19 103 GLU A C 1
ATOM 799 O O . GLU A 1 103 ? -28.744 38.434 13.830 1.00 27.19 103 GLU A O 1
ATOM 804 N N . TRP A 1 104 ? -26.665 37.545 13.923 1.00 28.33 104 TRP A N 1
ATOM 805 C CA . TRP A 1 104 ? -25.672 38.635 13.862 1.00 28.33 104 TRP A CA 1
ATOM 806 C C . TRP A 1 104 ? -26.019 40.089 14.254 1.00 28.33 104 TRP A C 1
ATOM 808 O O . TRP A 1 104 ? -26.700 40.803 13.529 1.00 28.33 104 TRP A O 1
ATOM 818 N N . SER A 1 105 ? -25.249 40.619 15.218 1.00 25.61 105 SER A N 1
ATOM 819 C CA . SER A 1 105 ? -24.509 41.879 15.016 1.00 25.61 105 SER A CA 1
ATOM 820 C C . SER A 1 105 ? -23.243 41.959 15.890 1.00 25.61 105 SER A C 1
ATOM 822 O O . SER A 1 105 ? -23.300 41.863 17.112 1.00 25.61 105 SER A O 1
ATOM 824 N N . ALA A 1 106 ? -22.118 42.123 15.195 1.00 27.27 106 ALA A N 1
ATOM 825 C CA . ALA A 1 106 ? -20.733 42.398 15.580 1.00 27.27 106 ALA A CA 1
ATOM 826 C C . ALA A 1 106 ? -20.407 42.979 16.978 1.00 27.27 106 ALA A C 1
ATOM 828 O O . ALA A 1 106 ? -20.944 44.003 17.390 1.00 27.27 106 ALA A O 1
ATOM 829 N N . ASN A 1 107 ? -19.345 42.437 17.595 1.00 26.86 107 ASN A N 1
ATOM 830 C CA . ASN A 1 107 ? -18.447 43.201 18.470 1.00 26.86 107 ASN A CA 1
ATOM 831 C C . ASN A 1 107 ? -16.979 42.725 18.294 1.00 26.86 107 ASN A C 1
ATOM 833 O O . ASN A 1 107 ? -16.663 41.589 18.654 1.00 26.86 107 ASN A O 1
ATOM 837 N N . PRO A 1 108 ? -16.065 43.535 17.722 1.00 35.91 108 PRO A N 1
ATOM 838 C CA . PRO A 1 108 ? -14.713 43.104 17.381 1.00 35.91 108 PRO A CA 1
ATOM 839 C C . PRO A 1 108 ? -13.730 43.458 18.503 1.00 35.91 108 PRO A C 1
ATOM 841 O O . PRO A 1 108 ? -13.098 44.510 18.446 1.00 35.91 108 PRO A O 1
ATOM 844 N N . ARG A 1 109 ? -13.610 42.617 19.544 1.00 26.94 109 ARG A N 1
ATOM 845 C CA . ARG A 1 109 ? -12.498 42.692 20.531 1.00 26.94 109 ARG A CA 1
ATOM 846 C C . ARG A 1 109 ? -12.356 41.503 21.500 1.00 26.94 109 ARG A C 1
ATOM 848 O O . ARG A 1 109 ? -11.622 41.612 22.476 1.00 26.94 109 ARG A O 1
ATOM 855 N N . LEU A 1 110 ? -12.994 40.362 21.226 1.00 29.33 110 LEU A N 1
ATOM 856 C CA . LEU A 1 110 ? -12.914 39.147 22.060 1.00 29.33 110 LEU A CA 1
ATOM 857 C C . LEU A 1 110 ? -12.515 37.882 21.277 1.00 29.33 110 LEU A C 1
ATOM 859 O O . LEU A 1 110 ? -12.840 36.769 21.669 1.00 29.33 110 LEU A O 1
ATOM 863 N N . GLU A 1 111 ? -11.740 38.037 20.206 1.00 30.77 111 GLU A N 1
ATOM 864 C CA . GLU A 1 111 ? -10.975 36.938 19.610 1.00 30.77 111 GLU A CA 1
ATOM 865 C C . GLU A 1 111 ? -9.494 37.222 19.833 1.00 30.77 111 GLU A C 1
ATOM 867 O O . GLU A 1 111 ? -8.936 38.036 19.110 1.00 30.77 111 GLU A O 1
ATOM 872 N N . LEU A 1 112 ? -8.869 36.615 20.853 1.00 31.45 112 LEU A N 1
ATOM 873 C CA . LEU A 1 112 ? -7.401 36.449 20.910 1.00 31.45 112 LEU A CA 1
ATOM 874 C C . LEU A 1 112 ? -6.881 35.499 22.012 1.00 31.45 112 LEU A C 1
ATOM 876 O O . LEU A 1 112 ? -5.673 35.291 22.074 1.00 31.45 112 LEU A O 1
ATOM 880 N N . TRP A 1 113 ? -7.727 34.879 22.851 1.00 27.61 113 TRP A N 1
ATOM 881 C CA . TRP A 1 113 ? -7.235 34.090 24.003 1.00 27.61 113 TRP A CA 1
ATOM 882 C C . TRP A 1 113 ? -7.646 32.608 24.077 1.00 27.61 113 TRP A C 1
ATOM 884 O O . TRP A 1 113 ? -7.244 31.934 25.018 1.00 27.61 113 TRP A O 1
ATOM 894 N N . GLU A 1 114 ? -8.310 32.046 23.058 1.00 29.36 114 GLU A N 1
ATOM 895 C CA . GLU A 1 114 ? -8.505 30.579 22.948 1.00 29.36 114 GLU A CA 1
ATOM 896 C C . GLU A 1 114 ? -7.892 29.944 21.681 1.00 29.36 114 GLU A C 1
ATOM 898 O O . GLU A 1 114 ? -7.866 28.725 21.522 1.00 29.36 114 GLU A O 1
ATOM 903 N N . SER A 1 115 ? -7.274 30.735 20.800 1.00 34.62 115 SER A N 1
ATOM 904 C CA . SER A 1 115 ? -6.669 30.250 19.547 1.00 34.62 115 SER A CA 1
ATOM 905 C C . SER A 1 115 ? -5.199 29.811 19.655 1.00 34.62 115 SER A C 1
ATOM 907 O O . SER A 1 115 ? -4.599 29.436 18.646 1.00 34.62 115 SER A O 1
ATOM 909 N N . THR A 1 116 ? -4.596 29.843 20.846 1.00 34.25 116 THR A N 1
ATOM 910 C CA . THR A 1 116 ? -3.128 29.758 20.998 1.00 34.25 116 THR A CA 1
ATOM 911 C C . THR A 1 116 ? -2.606 28.379 21.408 1.00 34.25 116 THR A C 1
ATOM 913 O O . THR A 1 116 ? -1.407 28.166 21.345 1.00 34.25 116 THR A O 1
ATOM 916 N N . TRP A 1 117 ? -3.453 27.399 21.744 1.00 31.53 117 TRP A N 1
ATOM 917 C CA . TRP A 1 117 ? -2.983 26.028 22.041 1.00 31.53 117 TRP A CA 1
ATOM 918 C C . TRP A 1 117 ? -3.372 24.990 20.982 1.00 31.53 117 TRP A C 1
ATOM 920 O O . TRP A 1 117 ? -2.610 24.063 20.715 1.00 31.53 117 TRP A O 1
ATOM 930 N N . VAL A 1 118 ? -4.478 25.195 20.263 1.00 34.47 118 VAL A N 1
ATOM 931 C CA . VAL A 1 118 ? -4.888 24.305 19.159 1.00 34.47 118 VAL A CA 1
ATOM 932 C C . VAL A 1 118 ? -4.088 24.581 17.871 1.00 34.47 118 VAL A C 1
ATOM 934 O O . VAL A 1 118 ? -3.880 23.677 17.063 1.00 34.47 118 VAL A O 1
ATOM 937 N N . ARG A 1 119 ? -3.532 25.793 17.701 1.00 34.47 119 ARG A N 1
ATOM 938 C CA . ARG A 1 119 ? -2.694 26.151 16.538 1.00 34.47 119 ARG A CA 1
ATOM 939 C C . ARG A 1 119 ? -1.233 25.683 16.634 1.00 34.47 119 ARG A C 1
ATOM 941 O O . ARG A 1 119 ? -0.624 25.459 15.593 1.00 34.47 119 ARG A O 1
ATOM 948 N N . PHE A 1 120 ? -0.680 25.437 17.825 1.00 31.92 120 PHE A N 1
ATOM 949 C CA . PHE A 1 120 ? 0.704 24.941 17.957 1.00 31.92 120 PHE A CA 1
ATOM 950 C C . PHE A 1 120 ? 0.842 23.431 17.712 1.00 31.92 120 PHE A C 1
ATOM 952 O O . PHE A 1 120 ? 1.855 22.996 17.168 1.00 31.92 120 PHE A O 1
ATOM 959 N N . GLY A 1 121 ? -0.197 22.638 17.996 1.00 34.06 121 GLY A N 1
ATOM 960 C CA . GLY A 1 121 ? -0.208 21.208 17.657 1.00 34.06 121 GLY A CA 1
ATOM 961 C C . GLY A 1 121 ? -0.282 20.924 16.150 1.00 34.06 121 GLY A C 1
ATOM 962 O O . GLY A 1 121 ? 0.160 19.871 15.701 1.00 34.06 121 GLY A O 1
ATOM 963 N N . VAL A 1 122 ? -0.799 21.872 15.359 1.00 32.50 122 VAL A N 1
ATOM 964 C CA . VAL A 1 122 ? -0.969 21.726 13.901 1.00 32.50 122 VAL A CA 1
ATOM 965 C C . VAL A 1 122 ? 0.113 22.487 13.111 1.00 32.50 122 VAL A C 1
ATOM 967 O O . VAL A 1 122 ? 0.489 22.050 12.026 1.00 32.50 122 VAL A O 1
ATOM 970 N N . ALA A 1 123 ? 0.714 23.549 13.664 1.00 29.34 123 ALA A N 1
ATOM 971 C CA . ALA A 1 123 ? 1.816 24.278 13.017 1.00 29.34 123 ALA A CA 1
ATOM 972 C C . ALA A 1 123 ? 3.172 23.540 13.067 1.00 29.34 123 ALA A C 1
ATOM 974 O O . ALA A 1 123 ? 3.974 23.675 12.143 1.00 29.34 123 ALA A O 1
ATOM 975 N N . ALA A 1 124 ? 3.413 22.691 14.075 1.00 29.52 124 ALA A N 1
ATOM 976 C CA . ALA A 1 124 ? 4.625 21.864 14.144 1.00 29.52 124 ALA A CA 1
ATOM 977 C C . ALA A 1 124 ? 4.667 20.746 13.077 1.00 29.52 124 ALA A C 1
ATOM 979 O O . ALA A 1 124 ? 5.727 20.188 12.805 1.00 29.52 124 ALA A O 1
ATOM 980 N N . ALA A 1 125 ? 3.534 20.443 12.434 1.00 33.91 125 ALA A N 1
ATOM 981 C CA . ALA A 1 125 ? 3.438 19.446 11.369 1.00 33.91 125 ALA A CA 1
ATOM 982 C C . ALA A 1 125 ? 3.604 20.030 9.948 1.00 33.91 125 ALA A C 1
ATOM 984 O O . ALA A 1 125 ? 3.650 19.262 8.989 1.00 33.91 125 ALA A O 1
ATOM 985 N N . LEU A 1 126 ? 3.712 21.360 9.794 1.00 30.53 126 LEU A N 1
ATOM 986 C CA . LEU A 1 126 ? 3.792 22.028 8.483 1.00 30.53 126 LEU A CA 1
ATOM 987 C C . LEU A 1 126 ? 5.141 22.702 8.170 1.00 30.53 126 LEU A C 1
ATOM 989 O O . LEU A 1 126 ? 5.371 23.055 7.017 1.00 30.53 126 LEU A O 1
ATOM 993 N N . ILE A 1 127 ? 6.080 22.804 9.117 1.00 33.88 127 ILE A N 1
ATOM 994 C CA . ILE A 1 127 ? 7.449 23.307 8.857 1.00 33.88 127 ILE A CA 1
ATOM 995 C C . ILE A 1 127 ? 8.436 22.139 8.935 1.00 33.88 127 ILE A C 1
ATOM 997 O O . ILE A 1 127 ? 9.322 22.067 9.779 1.00 33.88 127 ILE A O 1
ATOM 1001 N N . GLY A 1 128 ? 8.210 21.163 8.061 1.00 31.73 128 GLY A N 1
ATOM 1002 C CA . GLY A 1 128 ? 8.988 19.934 7.977 1.00 31.73 128 GLY A CA 1
ATOM 1003 C C . GLY A 1 128 ? 9.640 19.705 6.621 1.00 31.73 128 GLY A C 1
ATOM 1004 O O . GLY A 1 128 ? 10.032 18.579 6.365 1.00 31.73 128 GLY A O 1
ATOM 1005 N N . THR A 1 129 ? 9.754 20.710 5.746 1.00 36.06 129 THR A N 1
ATOM 1006 C CA . THR A 1 129 ? 10.567 20.617 4.520 1.00 36.06 129 THR A CA 1
ATOM 1007 C C . THR A 1 129 ? 10.978 22.003 4.020 1.00 36.06 129 THR A C 1
ATOM 1009 O O . THR A 1 129 ? 10.167 22.690 3.406 1.00 36.06 129 THR A O 1
ATOM 1012 N N . VAL A 1 130 ? 12.241 22.370 4.275 1.00 29.75 130 VAL A N 1
ATOM 1013 C CA . VAL A 1 130 ? 13.230 23.051 3.400 1.00 29.75 130 VAL A CA 1
ATOM 1014 C C . VAL A 1 130 ? 14.176 23.876 4.288 1.00 29.75 130 VAL A C 1
ATOM 1016 O O . VAL A 1 130 ? 13.747 24.818 4.939 1.00 29.75 130 VAL A O 1
ATOM 1019 N N . GLY A 1 131 ? 15.474 23.547 4.269 1.00 26.61 131 GLY A N 1
ATOM 1020 C CA . GLY A 1 131 ? 16.540 24.506 4.603 1.00 26.61 131 GLY A CA 1
ATOM 1021 C C . GLY A 1 131 ? 17.311 24.274 5.906 1.00 26.61 131 GLY A C 1
ATOM 1022 O O . GLY A 1 131 ? 17.039 24.880 6.929 1.00 26.61 131 GLY A O 1
ATOM 1023 N N . ILE A 1 132 ? 18.308 23.398 5.808 1.00 38.25 132 ILE A N 1
ATOM 1024 C CA . ILE A 1 132 ? 19.577 23.303 6.554 1.00 38.25 132 ILE A CA 1
ATOM 1025 C C . ILE A 1 132 ? 19.944 24.538 7.417 1.00 38.25 132 ILE A C 1
ATOM 1027 O O . ILE A 1 132 ? 20.090 25.634 6.888 1.00 38.25 132 ILE A O 1
ATOM 1031 N N . GLY A 1 133 ? 20.249 24.308 8.706 1.00 30.56 133 GLY A N 1
ATOM 1032 C CA . GLY A 1 133 ? 21.143 25.169 9.502 1.00 30.56 133 GLY A CA 1
ATOM 1033 C C . GLY A 1 133 ? 20.546 25.787 10.773 1.00 30.56 133 GLY A C 1
ATOM 1034 O O . GLY A 1 133 ? 20.223 26.965 10.791 1.00 30.56 133 GLY A O 1
ATOM 1035 N N . GLY A 1 134 ? 20.457 25.030 11.874 1.00 28.47 134 GLY A N 1
ATOM 1036 C CA . GLY A 1 134 ? 20.064 25.623 13.165 1.00 28.47 134 GLY A CA 1
ATOM 1037 C C . GLY A 1 134 ? 20.033 24.693 14.378 1.00 28.47 134 GLY A C 1
ATOM 1038 O O . GLY A 1 134 ? 19.378 25.008 15.363 1.00 28.47 134 GLY A O 1
ATOM 1039 N N . ASN A 1 135 ? 20.700 23.534 14.332 1.00 35.56 135 ASN A N 1
ATOM 1040 C CA . ASN A 1 135 ? 20.450 22.444 15.286 1.00 35.56 135 ASN A CA 1
ATOM 1041 C C . ASN A 1 135 ? 21.499 22.276 16.405 1.00 35.56 135 ASN A C 1
ATOM 1043 O O . ASN A 1 135 ? 21.582 21.203 16.991 1.00 35.56 135 ASN A O 1
ATOM 1047 N N . PHE A 1 136 ? 22.313 23.294 16.715 1.00 32.69 136 PHE A N 1
ATOM 1048 C CA . PHE A 1 136 ? 23.407 23.125 17.692 1.00 32.69 136 PHE A CA 1
ATOM 1049 C C . PHE A 1 136 ? 23.382 24.042 18.918 1.00 32.69 136 PHE A C 1
ATOM 1051 O O . PHE A 1 136 ? 23.988 23.689 19.923 1.00 32.69 136 PHE A O 1
ATOM 1058 N N . LEU A 1 137 ? 22.631 25.149 18.915 1.00 35.44 137 LEU A N 1
ATOM 1059 C CA . LEU A 1 137 ? 22.563 26.037 20.090 1.00 35.44 137 LEU A CA 1
ATOM 1060 C C . LEU A 1 137 ? 21.287 25.862 20.932 1.00 35.44 137 LEU A C 1
ATOM 1062 O O . LEU A 1 137 ? 21.281 26.230 22.102 1.00 35.44 137 LEU A O 1
ATOM 1066 N N . TRP A 1 138 ? 20.240 25.228 20.390 1.00 28.78 138 TRP A N 1
ATOM 1067 C CA . TRP A 1 138 ? 18.981 24.989 21.112 1.00 28.78 138 TRP A CA 1
ATOM 1068 C C . TRP A 1 138 ? 18.993 23.688 21.939 1.00 28.78 138 TRP A C 1
ATOM 1070 O O . TRP A 1 138 ? 18.470 23.663 23.052 1.00 28.78 138 TRP A O 1
ATOM 1080 N N . ARG A 1 139 ? 19.686 22.637 21.464 1.00 31.67 139 ARG A N 1
ATOM 1081 C CA . ARG A 1 139 ? 19.845 21.361 22.194 1.00 31.67 139 ARG A CA 1
ATOM 1082 C C . ARG A 1 139 ? 20.506 21.545 23.563 1.00 31.67 139 ARG A C 1
ATOM 1084 O O . ARG A 1 139 ? 19.975 21.071 24.554 1.00 31.67 139 ARG A O 1
ATOM 1091 N N . GLY A 1 140 ? 21.585 22.326 23.651 1.00 30.27 140 GLY A N 1
ATOM 1092 C CA . GLY A 1 140 ? 22.330 22.504 24.907 1.00 30.27 140 GLY A CA 1
ATOM 1093 C C . GLY A 1 140 ? 21.664 23.402 25.963 1.00 30.27 140 GLY A C 1
ATOM 1094 O O . GLY A 1 140 ? 22.128 23.442 27.108 1.00 30.27 140 GLY A O 1
ATOM 1095 N N . TYR A 1 141 ? 20.617 24.151 25.601 1.00 31.30 141 TYR A N 1
ATOM 1096 C CA . TYR A 1 141 ? 19.834 24.968 26.539 1.00 31.30 141 TYR A CA 1
ATOM 1097 C C . TYR A 1 141 ? 18.611 24.194 27.055 1.00 31.30 141 TYR A C 1
ATOM 1099 O O . TYR A 1 141 ? 18.345 24.206 28.255 1.00 31.30 141 TYR A O 1
ATOM 1107 N N . VAL A 1 142 ? 17.945 23.435 26.176 1.00 33.75 142 VAL A N 1
ATOM 1108 C CA . VAL A 1 142 ? 16.820 22.556 26.532 1.00 33.75 142 VAL A CA 1
ATOM 1109 C C . VAL A 1 142 ? 17.287 21.332 27.326 1.00 33.75 142 VAL A C 1
ATOM 1111 O O . VAL A 1 142 ? 16.709 21.045 28.367 1.00 33.75 142 VAL A O 1
ATOM 1114 N N . GLU A 1 143 ? 18.406 20.695 26.958 1.00 38.62 143 GLU A N 1
ATOM 1115 C CA . GLU A 1 143 ? 18.939 19.527 27.684 1.00 38.62 143 GLU A CA 1
ATOM 1116 C C . GLU A 1 143 ? 19.350 19.858 29.135 1.00 38.62 143 GLU A C 1
ATOM 1118 O O . GLU A 1 143 ? 19.244 19.007 30.016 1.00 38.62 143 GLU A O 1
ATOM 1123 N N . ARG A 1 144 ? 19.772 21.101 29.427 1.00 33.56 144 ARG A N 1
ATOM 1124 C CA . ARG A 1 144 ? 20.150 21.530 30.791 1.00 33.56 144 ARG A CA 1
ATOM 1125 C C . ARG A 1 144 ? 18.961 21.905 31.679 1.00 33.56 144 ARG A C 1
ATOM 1127 O O . ARG A 1 144 ? 19.074 21.768 32.898 1.00 33.56 144 ARG A O 1
ATOM 1134 N N . LEU A 1 145 ? 17.848 22.354 31.096 1.00 31.42 145 LEU A N 1
ATOM 1135 C CA . LEU A 1 145 ? 16.601 22.623 31.822 1.00 31.42 145 LEU A CA 1
ATOM 1136 C C . LEU A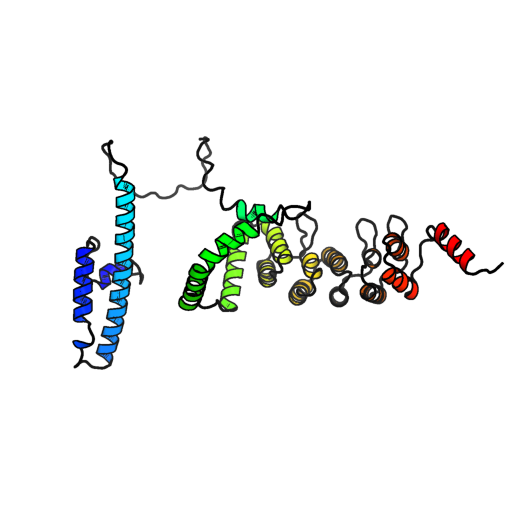 1 145 ? 15.783 21.338 32.008 1.00 31.42 145 LEU A C 1
ATOM 1138 O O . LEU A 1 145 ? 15.324 21.062 33.116 1.00 31.42 145 LEU A O 1
ATOM 1142 N N . GLU A 1 146 ? 15.710 20.490 30.980 1.00 37.41 146 GLU A N 1
ATOM 1143 C CA . GLU A 1 146 ? 15.039 19.195 31.068 1.00 37.41 146 GLU A CA 1
ATOM 1144 C C . GLU A 1 146 ? 15.751 18.267 32.055 1.00 37.41 146 GLU A C 1
ATOM 1146 O O . GLU A 1 146 ? 15.082 17.684 32.897 1.00 37.41 146 GLU A O 1
ATOM 1151 N N . ALA A 1 147 ? 17.085 18.168 32.082 1.00 34.06 147 ALA A N 1
ATOM 1152 C CA . ALA A 1 147 ? 17.769 17.207 32.960 1.00 34.06 147 ALA A CA 1
ATOM 1153 C C . ALA A 1 147 ? 17.539 17.417 34.476 1.00 34.06 147 ALA A C 1
ATOM 1155 O O . ALA A 1 147 ? 17.594 16.448 35.234 1.00 34.06 147 ALA A O 1
ATOM 1156 N N . ARG A 1 148 ? 17.264 18.648 34.942 1.00 31.62 148 ARG A N 1
ATOM 1157 C CA . ARG A 1 148 ? 17.016 18.929 36.373 1.00 31.62 148 ARG A CA 1
ATOM 1158 C C . ARG A 1 148 ? 15.545 18.822 36.778 1.00 31.62 148 ARG A C 1
ATOM 1160 O O . ARG A 1 148 ? 15.277 18.343 37.876 1.00 31.62 148 ARG A O 1
ATOM 1167 N N . GLU A 1 149 ? 14.601 19.200 35.916 1.00 34.88 149 GLU A N 1
ATOM 1168 C CA . GLU A 1 149 ? 13.168 19.048 36.215 1.00 34.88 149 GLU A CA 1
ATOM 1169 C C . GLU A 1 149 ? 12.654 17.637 35.899 1.00 34.88 149 GLU A C 1
ATOM 1171 O O . GLU A 1 149 ? 11.830 17.108 36.650 1.00 34.88 149 GLU A O 1
ATOM 1176 N N . THR A 1 150 ? 13.177 16.973 34.860 1.00 35.84 150 THR A N 1
ATOM 1177 C CA . THR A 1 150 ? 12.719 15.637 34.437 1.00 35.84 150 THR A CA 1
ATOM 1178 C C . THR A 1 150 ? 13.105 14.527 35.402 1.00 35.84 150 THR A C 1
ATOM 1180 O O . THR A 1 150 ? 12.359 13.565 35.502 1.00 35.84 150 THR A O 1
ATOM 1183 N N . MET A 1 151 ? 14.191 14.611 36.176 1.00 28.31 151 MET A N 1
ATOM 1184 C CA . MET A 1 151 ? 14.549 13.504 37.081 1.00 28.31 151 MET A CA 1
ATOM 1185 C C . MET A 1 151 ? 13.549 13.341 38.241 1.00 28.31 151 MET A C 1
ATOM 1187 O O . MET A 1 151 ? 13.211 12.221 38.617 1.00 28.31 151 MET A O 1
ATOM 1191 N N . GLN A 1 152 ? 13.009 14.446 38.764 1.00 30.48 152 GLN A N 1
ATOM 1192 C CA . GLN A 1 152 ? 12.074 14.432 39.895 1.00 30.48 152 GLN A CA 1
ATOM 1193 C C . GLN A 1 152 ? 10.603 14.372 39.446 1.00 30.48 152 GLN A C 1
ATOM 1195 O O . GLN A 1 152 ? 9.773 13.768 40.129 1.00 30.48 152 GLN A O 1
ATOM 1200 N N . THR A 1 153 ? 10.275 14.922 38.269 1.00 36.44 153 THR A N 1
ATOM 1201 C CA .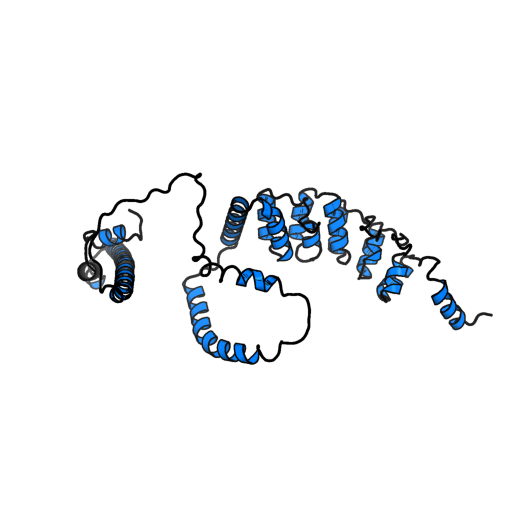 THR A 1 153 ? 8.939 14.782 37.663 1.00 36.44 153 THR A CA 1
ATOM 1202 C C . THR A 1 153 ? 8.751 13.472 36.898 1.00 36.44 153 THR A C 1
ATOM 1204 O O . THR A 1 153 ? 7.650 12.938 36.949 1.00 36.44 153 THR A O 1
ATOM 1207 N N . SER A 1 154 ? 9.779 12.884 36.271 1.00 36.56 154 SER A N 1
ATOM 1208 C CA . SER A 1 154 ? 9.652 11.569 35.610 1.00 36.56 154 SER A CA 1
ATOM 1209 C C . SER A 1 154 ? 9.550 10.428 36.613 1.00 36.56 154 SER A C 1
ATOM 1211 O O . SER A 1 154 ? 8.737 9.533 36.415 1.00 36.56 154 SER A O 1
ATOM 1213 N N . MET A 1 155 ? 10.285 10.489 37.731 1.00 31.72 155 MET A N 1
ATOM 1214 C CA . MET A 1 155 ? 10.185 9.471 38.776 1.00 31.72 155 MET A CA 1
ATOM 1215 C C . MET A 1 155 ? 8.797 9.496 39.428 1.00 31.72 155 MET A C 1
ATOM 1217 O O . MET A 1 155 ? 8.202 8.443 39.638 1.00 31.72 155 MET A O 1
ATOM 1221 N N . ASN A 1 156 ? 8.226 10.687 39.641 1.00 40.16 156 ASN A N 1
ATOM 1222 C CA . ASN A 1 156 ? 6.855 10.831 40.128 1.00 40.16 156 ASN A CA 1
ATOM 1223 C C . ASN A 1 156 ? 5.805 10.500 39.061 1.00 40.16 156 ASN A C 1
ATOM 1225 O O . ASN A 1 156 ? 4.831 9.850 39.400 1.00 40.16 156 ASN A O 1
ATOM 1229 N N . ALA A 1 157 ? 5.979 10.870 37.790 1.00 42.38 157 ALA A N 1
ATOM 1230 C CA . ALA A 1 157 ? 5.024 10.552 36.727 1.00 42.38 157 ALA A CA 1
ATOM 1231 C C . ALA A 1 157 ? 4.996 9.054 36.389 1.00 42.38 157 ALA A C 1
ATOM 1233 O O . ALA A 1 157 ? 3.916 8.517 36.167 1.00 42.38 157 ALA A O 1
ATOM 1234 N N . ASP A 1 158 ? 6.141 8.365 36.409 1.00 42.56 158 ASP A N 1
ATOM 1235 C CA . ASP A 1 158 ? 6.218 6.917 36.187 1.00 42.56 158 ASP A CA 1
ATOM 1236 C C . ASP A 1 158 ? 5.684 6.142 37.406 1.00 42.56 158 ASP A C 1
ATOM 1238 O O . ASP A 1 158 ? 4.915 5.196 37.248 1.00 42.56 158 ASP A O 1
ATOM 1242 N N . LEU A 1 159 ? 5.964 6.591 38.640 1.00 44.12 159 LEU A N 1
ATOM 1243 C CA . LEU A 1 159 ? 5.335 6.035 39.849 1.00 44.12 159 LEU A CA 1
ATOM 1244 C C . LEU A 1 159 ? 3.821 6.295 39.892 1.00 44.12 159 LEU A C 1
ATOM 1246 O O . LEU A 1 159 ? 3.063 5.400 40.257 1.00 44.12 159 LEU A O 1
ATOM 1250 N N . PHE A 1 160 ? 3.356 7.479 39.487 1.00 38.97 160 PHE A N 1
ATOM 1251 C CA . PHE A 1 160 ? 1.934 7.844 39.458 1.00 38.97 160 PHE A CA 1
ATOM 1252 C C . PHE A 1 160 ? 1.186 7.117 38.331 1.00 38.97 160 PHE A C 1
ATOM 1254 O O . PHE A 1 160 ? 0.087 6.606 38.549 1.00 38.97 160 PHE A O 1
ATOM 1261 N N . ALA A 1 161 ? 1.803 6.972 37.154 1.00 42.03 161 ALA A N 1
ATOM 1262 C CA . ALA A 1 161 ? 1.284 6.154 36.062 1.00 42.03 161 ALA A CA 1
ATOM 1263 C C . ALA A 1 161 ? 1.212 4.676 36.467 1.00 42.03 161 ALA A C 1
ATOM 1265 O O . ALA A 1 161 ? 0.175 4.051 36.296 1.00 42.03 161 ALA A O 1
ATOM 1266 N N . ARG A 1 162 ? 2.243 4.116 37.106 1.00 46.16 162 ARG A N 1
ATOM 1267 C CA . ARG A 1 162 ? 2.212 2.721 37.585 1.00 46.16 162 ARG A CA 1
ATOM 1268 C C . ARG A 1 162 ? 1.222 2.491 38.734 1.00 46.16 162 ARG A C 1
ATOM 1270 O O . ARG A 1 162 ? 0.715 1.382 38.874 1.00 46.16 162 ARG A O 1
ATOM 1277 N N . ARG A 1 163 ? 0.942 3.513 39.555 1.00 41.66 163 ARG A N 1
ATOM 1278 C CA . ARG A 1 163 ? 0.028 3.441 40.713 1.00 41.66 163 ARG A CA 1
ATOM 1279 C C . ARG A 1 163 ? -1.449 3.605 40.335 1.00 41.66 163 ARG A C 1
ATOM 1281 O O . ARG A 1 163 ? -2.286 2.997 40.995 1.00 41.66 163 ARG A O 1
ATOM 1288 N N . PHE A 1 164 ? -1.765 4.396 39.306 1.00 42.25 164 PHE A N 1
ATOM 1289 C CA . PHE A 1 164 ? -3.149 4.762 38.955 1.00 42.25 164 PHE A CA 1
ATOM 1290 C C . PHE A 1 164 ? -3.562 4.425 37.519 1.00 42.25 164 PHE A C 1
ATOM 1292 O O . PHE A 1 164 ? -4.753 4.285 37.248 1.00 42.25 164 PHE A O 1
ATOM 1299 N N . TYR A 1 165 ? -2.613 4.253 36.599 1.00 45.25 165 TYR A N 1
ATOM 1300 C CA . TYR A 1 165 ? -2.897 3.840 35.231 1.00 45.25 165 TYR A CA 1
ATOM 1301 C C . TYR A 1 165 ? -2.594 2.357 35.060 1.00 45.25 165 TYR A C 1
ATOM 1303 O O . TYR A 1 165 ? -1.465 1.934 34.808 1.00 45.25 165 TYR A O 1
ATOM 1311 N N . ARG A 1 166 ? -3.650 1.543 35.114 1.00 59.22 166 ARG A N 1
ATOM 1312 C CA . ARG A 1 166 ? -3.594 0.223 34.488 1.00 59.22 166 ARG A CA 1
ATOM 1313 C C . ARG A 1 166 ? -3.333 0.444 32.989 1.00 59.22 166 ARG A C 1
ATOM 1315 O O . ARG A 1 166 ? -4.076 1.211 32.371 1.00 59.22 166 ARG A O 1
ATOM 1322 N N . PRO A 1 167 ? -2.318 -0.198 32.380 1.00 59.47 167 PRO A N 1
ATOM 1323 C CA . PRO A 1 167 ? -2.145 -0.126 30.939 1.00 59.47 167 PRO A CA 1
ATOM 1324 C C . PRO A 1 167 ? -3.426 -0.632 30.276 1.00 59.47 167 PRO A C 1
ATOM 1326 O O . PRO A 1 167 ? -3.873 -1.744 30.561 1.00 59.47 167 PRO A O 1
ATOM 1329 N N . LEU A 1 168 ? -4.019 0.205 29.419 1.00 65.81 168 LEU A N 1
ATOM 1330 C CA . LEU A 1 168 ? -5.229 -0.157 28.685 1.00 65.81 168 LEU A CA 1
ATOM 1331 C C . LEU A 1 168 ? -4.986 -1.468 27.948 1.00 65.81 168 LEU A C 1
ATOM 1333 O O . LEU A 1 168 ? -4.001 -1.593 27.205 1.00 65.81 168 LEU A O 1
ATOM 1337 N N . THR A 1 169 ? -5.905 -2.405 28.145 1.00 81.56 169 THR A N 1
ATOM 1338 C CA . THR A 1 169 ? -5.948 -3.654 27.389 1.00 81.56 169 THR A CA 1
ATOM 1339 C C . THR A 1 169 ? -6.115 -3.354 25.900 1.00 81.56 169 THR A C 1
ATOM 1341 O O . THR A 1 169 ? -6.616 -2.295 25.510 1.00 81.56 169 THR A O 1
ATOM 1344 N N . GLU A 1 170 ? -5.713 -4.284 25.035 1.00 76.38 170 GLU A N 1
ATOM 1345 C CA . GLU A 1 170 ? -5.879 -4.116 23.585 1.00 76.38 170 GLU A CA 1
ATOM 1346 C C . GLU A 1 170 ? -7.344 -3.860 23.199 1.00 76.38 170 GLU A C 1
ATOM 1348 O O . GLU A 1 170 ? -7.624 -3.021 22.342 1.00 76.38 170 GLU A O 1
ATOM 1353 N N . ALA A 1 171 ? -8.282 -4.504 23.901 1.00 76.31 171 ALA A N 1
ATOM 1354 C CA . ALA A 1 171 ? -9.717 -4.312 23.718 1.00 76.31 171 ALA A CA 1
ATOM 1355 C C . ALA A 1 171 ? -10.175 -2.888 24.081 1.00 76.31 171 ALA A C 1
ATOM 1357 O O . ALA A 1 171 ? -10.944 -2.273 23.340 1.00 76.31 171 ALA A O 1
ATOM 1358 N N . GLU A 1 172 ? -9.686 -2.331 25.191 1.00 80.12 172 GLU A N 1
ATOM 1359 C CA . GLU A 1 172 ? -10.011 -0.960 25.599 1.00 80.12 172 GLU A CA 1
ATOM 1360 C C . GLU A 1 172 ? -9.416 0.070 24.632 1.00 80.12 172 GLU A C 1
ATOM 1362 O O . GLU A 1 172 ? -10.099 1.026 24.262 1.00 80.12 172 GLU A O 1
ATOM 1367 N N . ARG A 1 173 ? -8.187 -0.157 24.145 1.00 76.94 173 ARG A N 1
ATOM 1368 C CA . ARG A 1 173 ? -7.565 0.698 23.120 1.00 76.94 173 ARG A CA 1
ATOM 1369 C C . ARG A 1 173 ? -8.357 0.674 21.816 1.00 76.94 173 ARG A C 1
ATOM 1371 O O . ARG A 1 173 ? -8.636 1.732 21.257 1.00 76.94 173 ARG A O 1
ATOM 1378 N N . ALA A 1 174 ? -8.760 -0.508 21.350 1.00 77.25 174 ALA A N 1
ATOM 1379 C CA . ALA A 1 174 ? -9.587 -0.646 20.153 1.00 77.25 174 ALA A CA 1
ATOM 1380 C C . ALA A 1 174 ? -10.937 0.072 20.315 1.00 77.25 174 ALA A C 1
ATOM 1382 O O . ALA A 1 174 ? -11.351 0.825 19.433 1.00 77.25 174 ALA A O 1
ATOM 1383 N N . LYS A 1 175 ? -11.587 -0.077 21.478 1.00 84.44 175 LYS A N 1
ATOM 1384 C CA . LYS A 1 175 ? -12.831 0.633 21.803 1.00 84.44 175 LYS A CA 1
ATOM 1385 C C . LYS A 1 175 ? -12.644 2.153 21.782 1.00 84.44 175 LYS A C 1
ATOM 1387 O O . LYS A 1 175 ? -13.476 2.860 21.218 1.00 84.44 175 LYS A O 1
ATOM 1392 N N . GLN A 1 176 ? -11.556 2.661 22.357 1.00 84.12 176 GLN A N 1
ATOM 1393 C CA . GLN A 1 176 ? -11.265 4.095 22.379 1.00 84.12 176 GLN A CA 1
ATOM 1394 C C . GLN A 1 176 ? -10.998 4.655 20.977 1.00 84.12 176 GLN A C 1
ATOM 1396 O O . GLN A 1 176 ? -11.518 5.718 20.635 1.00 84.12 176 GLN A O 1
ATOM 1401 N N . ILE A 1 177 ? -10.241 3.931 20.147 1.00 84.44 177 ILE A N 1
ATOM 1402 C CA . ILE A 1 177 ? -10.011 4.301 18.744 1.00 84.44 177 ILE A CA 1
ATOM 1403 C C . ILE A 1 177 ? -11.345 4.365 18.000 1.00 84.44 177 ILE A C 1
ATOM 1405 O O . ILE A 1 177 ? -11.639 5.374 17.366 1.00 84.44 177 ILE A O 1
ATOM 1409 N N . ARG A 1 178 ? -12.191 3.341 18.144 1.00 86.06 178 ARG A N 1
ATOM 1410 C CA . ARG A 1 178 ? -13.509 3.288 17.502 1.00 86.06 178 ARG A CA 1
ATOM 1411 C C . ARG A 1 178 ? -14.397 4.474 17.877 1.00 86.06 178 ARG A C 1
ATOM 1413 O O . ARG A 1 178 ? -14.961 5.114 16.995 1.00 86.06 178 ARG A O 1
ATOM 1420 N N . LEU A 1 179 ? -14.487 4.799 19.168 1.00 83.12 179 LEU A N 1
ATOM 1421 C CA . LEU A 1 179 ? -15.256 5.954 19.650 1.00 83.12 179 LEU A CA 1
ATOM 1422 C C . LEU A 1 179 ? -14.703 7.274 19.104 1.00 83.12 179 LEU A C 1
ATOM 1424 O O . LEU A 1 179 ? -15.467 8.163 18.733 1.00 83.12 179 LEU A O 1
ATOM 1428 N N . THR A 1 180 ? -13.378 7.390 19.019 1.00 87.00 180 THR A N 1
ATOM 1429 C CA . THR A 1 180 ? -12.714 8.581 18.477 1.00 87.00 180 THR A CA 1
ATOM 1430 C C . THR A 1 180 ? -13.028 8.752 16.992 1.00 87.00 180 THR A C 1
ATOM 1432 O O . THR A 1 180 ? -13.423 9.837 16.574 1.00 87.00 180 THR A O 1
ATOM 1435 N N . VAL A 1 181 ? -12.929 7.673 16.211 1.00 85.62 181 VAL A N 1
ATOM 1436 C CA . VAL A 1 181 ? -13.278 7.653 14.784 1.00 85.62 181 VAL A CA 1
ATOM 1437 C C . VAL A 1 181 ? -14.741 8.037 14.577 1.00 85.62 181 VAL A C 1
ATOM 1439 O O . VAL A 1 181 ? -15.027 8.932 13.789 1.00 85.62 181 VAL A O 1
ATOM 1442 N N . GLN A 1 182 ? -15.668 7.433 15.325 1.00 87.31 182 GLN A N 1
ATOM 1443 C CA . GLN A 1 182 ? -17.096 7.756 15.231 1.00 87.31 182 GLN A CA 1
ATOM 1444 C C . GLN A 1 182 ? -17.378 9.226 15.546 1.00 87.31 182 GLN A C 1
ATOM 1446 O O . GLN A 1 182 ? -18.111 9.884 14.809 1.00 87.31 182 GLN A O 1
ATOM 1451 N N . ARG A 1 183 ? -16.761 9.761 16.606 1.00 86.12 183 ARG A N 1
ATOM 1452 C CA . ARG A 1 183 ? -16.901 11.173 16.972 1.00 86.12 183 ARG A CA 1
ATOM 1453 C C . ARG A 1 183 ? -16.381 12.095 15.870 1.00 86.12 183 ARG A C 1
ATOM 1455 O O . ARG A 1 183 ? -17.043 13.075 15.544 1.00 86.12 183 ARG A O 1
ATOM 1462 N N . ASN A 1 184 ? -15.225 11.781 15.289 1.00 80.06 184 ASN A N 1
ATOM 1463 C CA . ASN A 1 184 ? -14.635 12.583 14.219 1.00 80.06 184 ASN A CA 1
ATOM 1464 C C . ASN A 1 184 ? -15.502 12.563 12.954 1.00 80.06 184 ASN A C 1
ATOM 1466 O O . ASN A 1 184 ? -15.714 13.609 12.352 1.00 80.06 184 ASN A O 1
ATOM 1470 N N . LEU A 1 185 ? -16.049 11.400 12.587 1.00 85.12 185 LEU A N 1
ATOM 1471 C CA . LEU A 1 185 ? -16.958 11.269 11.445 1.00 85.12 185 LEU A CA 1
ATOM 1472 C C . LEU A 1 185 ? -18.266 12.040 11.647 1.00 85.12 185 LEU A C 1
ATOM 1474 O O . LEU A 1 185 ? -18.779 12.618 10.693 1.00 85.12 185 LEU A O 1
ATOM 1478 N N . ALA A 1 186 ? -18.785 12.075 12.878 1.00 81.88 186 ALA A N 1
ATOM 1479 C CA . ALA A 1 186 ? -19.978 12.847 13.212 1.00 81.88 186 ALA A CA 1
ATOM 1480 C C . ALA A 1 186 ? -19.723 14.363 13.182 1.00 81.88 186 ALA A C 1
ATOM 1482 O O . ALA A 1 186 ? -20.580 15.117 12.731 1.00 81.88 186 ALA A O 1
ATOM 1483 N N . ALA A 1 187 ? -18.556 14.810 13.653 1.00 80.62 187 ALA A N 1
ATOM 1484 C CA . ALA A 1 187 ? -18.212 16.229 13.708 1.00 80.62 187 ALA A CA 1
ATOM 1485 C C . ALA A 1 187 ? -17.791 16.799 12.342 1.00 80.62 187 ALA A C 1
ATOM 1487 O O . ALA A 1 187 ? -18.171 17.916 12.001 1.00 80.62 187 ALA A O 1
ATOM 1488 N N . PHE A 1 188 ? -17.020 16.037 11.557 1.00 84.31 188 PHE A N 1
ATOM 1489 C CA . PHE A 1 188 ? -16.393 16.503 10.316 1.00 84.31 188 PHE A CA 1
ATOM 1490 C C . PHE A 1 188 ? -16.551 15.477 9.176 1.00 84.31 188 PHE A C 1
ATOM 1492 O O . PHE A 1 188 ? -15.566 14.899 8.705 1.00 84.31 188 PHE A O 1
ATOM 1499 N N . PRO A 1 189 ? -17.779 15.234 8.678 1.00 80.31 189 PRO A N 1
ATOM 1500 C CA . PRO A 1 189 ? -18.026 14.220 7.648 1.00 80.31 189 PRO A CA 1
ATOM 1501 C C . PRO A 1 189 ? -17.326 14.524 6.315 1.00 80.31 189 PRO A C 1
ATOM 1503 O O . PRO A 1 189 ? -16.940 13.608 5.589 1.00 80.31 189 PRO A O 1
ATOM 1506 N N . SER A 1 190 ? -17.120 15.803 5.989 1.00 80.50 190 SER A N 1
ATOM 1507 C CA . SER A 1 190 ? -16.418 16.235 4.774 1.00 80.50 190 SER A CA 1
ATOM 1508 C C . SER A 1 190 ? -14.907 15.989 4.824 1.00 80.50 190 SER A C 1
ATOM 1510 O O . SER A 1 190 ? -14.277 15.939 3.771 1.00 80.50 190 SER A O 1
ATOM 1512 N N . GLU A 1 191 ? -14.338 15.810 6.019 1.00 87.12 191 GLU A N 1
ATOM 1513 C CA . GLU A 1 191 ? -12.907 15.562 6.248 1.00 87.12 191 GLU A CA 1
ATOM 1514 C C . GLU A 1 191 ? -12.598 14.088 6.537 1.00 87.12 191 GLU A C 1
ATOM 1516 O O . GLU A 1 191 ? -11.442 13.715 6.739 1.00 87.12 191 GLU A O 1
ATOM 1521 N N . ALA A 1 192 ? -13.619 13.227 6.532 1.00 87.25 192 ALA A N 1
ATOM 1522 C CA . ALA A 1 192 ? -13.492 11.800 6.809 1.00 87.25 192 ALA A CA 1
ATOM 1523 C C . ALA A 1 192 ? -12.425 11.115 5.937 1.00 87.25 192 ALA A C 1
ATOM 1525 O O . ALA A 1 192 ? -11.655 10.281 6.421 1.00 87.25 192 ALA A O 1
ATOM 1526 N N . GLN A 1 193 ? -12.356 11.490 4.654 1.00 90.12 193 GLN A N 1
ATOM 1527 C CA . GLN A 1 193 ? -11.389 10.922 3.718 1.00 90.12 193 GLN A CA 1
ATOM 1528 C C . GLN A 1 193 ? -9.961 11.347 4.066 1.00 90.12 193 GLN A C 1
ATOM 1530 O O . GLN A 1 193 ? -9.055 10.513 4.106 1.00 90.12 193 GLN A O 1
ATOM 1535 N N . GLU A 1 194 ? -9.751 12.632 4.348 1.00 90.19 194 GLU A N 1
ATOM 1536 C CA . GLU A 1 194 ? -8.459 13.174 4.765 1.00 90.19 194 GLU A CA 1
ATOM 1537 C C . GLU A 1 194 ? -8.001 12.574 6.096 1.00 90.19 194 GLU A C 1
ATOM 1539 O O . GLU A 1 194 ? -6.838 12.197 6.219 1.00 90.19 194 GLU A O 1
ATOM 1544 N N . ALA A 1 195 ? -8.905 12.401 7.061 1.00 88.62 195 ALA A N 1
ATOM 1545 C CA . ALA A 1 195 ? -8.601 11.751 8.333 1.00 88.62 195 ALA A CA 1
ATOM 1546 C C . ALA A 1 195 ? -8.149 10.291 8.142 1.00 88.62 195 ALA A C 1
ATOM 1548 O O . ALA A 1 195 ? -7.139 9.877 8.720 1.00 88.62 195 ALA A O 1
ATOM 1549 N N . LEU A 1 196 ? -8.827 9.533 7.270 1.00 90.62 196 LEU A N 1
ATOM 1550 C CA . LEU A 1 196 ? -8.425 8.174 6.892 1.00 90.62 196 LEU A CA 1
ATOM 1551 C C . LEU A 1 196 ? -7.022 8.153 6.259 1.00 90.62 196 LEU A C 1
ATOM 1553 O O . LEU A 1 196 ? -6.181 7.323 6.620 1.00 90.62 196 LEU A O 1
ATOM 1557 N N . LEU A 1 197 ? -6.750 9.070 5.327 1.00 88.88 197 LEU A N 1
ATOM 1558 C CA . LEU A 1 197 ? -5.445 9.188 4.671 1.00 88.88 197 LEU A CA 1
ATOM 1559 C C . LEU A 1 197 ? -4.351 9.561 5.677 1.00 88.88 197 LEU A C 1
ATOM 1561 O O . LEU A 1 197 ? -3.276 8.968 5.642 1.00 88.88 197 LEU A O 1
ATOM 1565 N N . MET A 1 198 ? -4.631 10.471 6.612 1.00 86.88 198 MET A N 1
ATOM 1566 C CA . MET A 1 198 ? -3.705 10.860 7.680 1.00 86.88 198 MET A CA 1
ATOM 1567 C C . MET A 1 198 ? -3.415 9.711 8.654 1.00 86.88 198 MET A C 1
ATOM 1569 O O . MET A 1 198 ? -2.278 9.530 9.090 1.00 86.88 198 MET A O 1
ATOM 1573 N N . ALA A 1 199 ? -4.408 8.878 8.966 1.00 89.31 199 ALA A N 1
ATOM 1574 C CA . ALA A 1 199 ? -4.186 7.667 9.752 1.00 89.31 199 ALA A CA 1
ATOM 1575 C C . ALA A 1 199 ? -3.261 6.679 9.012 1.00 89.31 199 ALA A C 1
ATOM 1577 O O . ALA A 1 199 ? -2.345 6.107 9.612 1.00 89.31 199 ALA A O 1
ATOM 1578 N N . ALA A 1 200 ? -3.440 6.527 7.695 1.00 89.62 200 ALA A N 1
ATOM 1579 C CA . ALA A 1 200 ? -2.578 5.693 6.860 1.00 89.62 200 ALA A CA 1
ATOM 1580 C C . ALA A 1 200 ? -1.152 6.257 6.730 1.00 89.62 200 ALA A C 1
ATOM 1582 O O . ALA A 1 200 ? -0.180 5.496 6.809 1.00 89.62 200 ALA A O 1
ATOM 1583 N N . THR A 1 201 ? -0.985 7.577 6.584 1.00 87.81 201 THR A N 1
ATOM 1584 C CA . THR A 1 201 ? 0.345 8.210 6.546 1.00 87.81 201 THR A CA 1
ATOM 1585 C C . THR A 1 201 ? 1.058 8.091 7.888 1.00 87.81 201 THR A C 1
ATOM 1587 O O . THR A 1 201 ? 2.258 7.832 7.882 1.00 87.81 201 THR A O 1
ATOM 1590 N N . ALA A 1 202 ? 0.340 8.162 9.010 1.00 85.50 202 ALA A N 1
ATOM 1591 C CA . ALA A 1 202 ? 0.884 7.957 10.352 1.00 85.50 202 ALA A CA 1
ATOM 1592 C C . ALA A 1 202 ? 1.159 6.478 10.703 1.00 85.50 202 ALA A C 1
ATOM 1594 O O . ALA A 1 202 ? 1.748 6.196 11.743 1.00 85.50 202 ALA A O 1
ATOM 1595 N N . GLY A 1 203 ? 0.734 5.521 9.867 1.00 85.62 203 GLY A N 1
ATOM 1596 C CA . GLY A 1 203 ? 0.897 4.085 10.134 1.00 85.62 203 GLY A CA 1
ATOM 1597 C C . GLY A 1 203 ? -0.052 3.534 11.207 1.00 85.62 203 GLY A C 1
ATOM 1598 O O . GLY A 1 203 ? 0.182 2.453 11.749 1.00 85.62 203 GLY A O 1
ATOM 1599 N N . ARG A 1 204 ? -1.141 4.249 11.517 1.00 87.75 204 ARG A N 1
ATOM 1600 C CA . ARG A 1 204 ? -2.146 3.858 12.518 1.00 87.75 204 ARG A CA 1
ATOM 1601 C C . ARG A 1 204 ? -3.132 2.853 11.918 1.00 87.75 204 ARG A C 1
ATOM 1603 O O . ARG A 1 204 ? -4.292 3.153 11.657 1.00 87.75 204 ARG A O 1
ATOM 1610 N N . ASN A 1 205 ? -2.647 1.633 11.696 1.00 87.56 205 ASN A N 1
ATOM 1611 C CA . ASN A 1 205 ? -3.359 0.556 10.997 1.00 87.56 205 ASN A CA 1
ATOM 1612 C C . ASN A 1 205 ? -4.732 0.199 11.596 1.00 87.56 205 ASN A C 1
ATOM 1614 O O . ASN A 1 205 ? -5.670 -0.066 10.847 1.00 87.56 205 ASN A O 1
ATOM 1618 N N . LEU A 1 206 ? -4.863 0.202 12.927 1.00 87.94 206 LEU A N 1
ATOM 1619 C CA . LEU A 1 206 ? -6.144 -0.057 13.598 1.00 87.94 206 LEU A CA 1
ATOM 1620 C C . LEU A 1 206 ? -7.160 1.052 13.309 1.00 87.94 206 LEU A C 1
ATOM 1622 O O . LEU A 1 206 ? -8.295 0.761 12.958 1.00 87.94 206 LEU A O 1
ATOM 1626 N N . GLU A 1 207 ? -6.733 2.312 13.371 1.00 89.31 207 GLU A N 1
ATOM 1627 C CA . GLU A 1 207 ? -7.594 3.461 13.081 1.00 89.31 207 GLU A CA 1
ATOM 1628 C C . GLU A 1 207 ? -8.065 3.451 11.618 1.00 89.31 207 GLU A C 1
ATOM 1630 O O . GLU A 1 207 ? -9.243 3.650 11.342 1.00 89.31 207 GLU A O 1
ATOM 1635 N N . VAL A 1 208 ? -7.170 3.118 10.680 1.00 90.06 208 VAL A N 1
ATOM 1636 C CA . VAL A 1 208 ? -7.511 2.934 9.259 1.00 90.06 208 VAL A CA 1
ATOM 1637 C C . VAL A 1 208 ? -8.607 1.883 9.073 1.00 90.06 208 VAL A C 1
ATOM 1639 O O . VAL A 1 208 ? -9.551 2.103 8.315 1.00 90.06 208 VAL A O 1
ATOM 1642 N N . ARG A 1 209 ? -8.501 0.741 9.764 1.00 91.12 209 ARG A N 1
ATOM 1643 C CA . ARG A 1 209 ? -9.524 -0.312 9.700 1.00 91.12 209 ARG A CA 1
ATOM 1644 C C . ARG A 1 209 ? -10.859 0.184 10.242 1.00 91.12 209 ARG A C 1
ATOM 1646 O O . ARG A 1 209 ? -11.874 -0.061 9.599 1.00 91.12 209 ARG A O 1
ATOM 1653 N N . GLU A 1 210 ? -10.854 0.906 11.360 1.00 90.62 210 GLU A N 1
ATOM 1654 C CA . GLU A 1 210 ? -12.071 1.468 11.953 1.00 90.62 210 GLU A CA 1
ATOM 1655 C C . GLU A 1 210 ? -12.748 2.499 11.041 1.00 90.62 210 GLU A C 1
ATOM 1657 O O . GLU A 1 210 ? -13.960 2.425 10.869 1.00 90.62 210 GLU A O 1
ATOM 1662 N N . TYR A 1 211 ? -12.008 3.398 10.381 1.00 90.88 211 TYR A N 1
ATOM 1663 C CA . TYR A 1 211 ? -12.596 4.331 9.404 1.00 90.88 211 TYR A CA 1
ATOM 1664 C C . TYR A 1 211 ? -13.289 3.595 8.251 1.00 90.88 211 TYR A C 1
ATOM 1666 O O . TYR A 1 211 ? -14.408 3.936 7.870 1.00 90.88 211 TYR A O 1
ATOM 1674 N N . VAL A 1 212 ? -12.655 2.548 7.720 1.00 91.19 212 VAL A N 1
ATOM 1675 C CA . VAL A 1 212 ? -13.236 1.742 6.637 1.00 91.19 212 VAL A CA 1
ATOM 1676 C C . VAL A 1 212 ? -14.448 0.941 7.127 1.00 91.19 212 VAL A C 1
ATOM 1678 O O . VAL A 1 212 ? -15.428 0.804 6.400 1.00 91.19 212 VAL A O 1
ATOM 1681 N N . LEU A 1 213 ? -14.418 0.419 8.359 1.00 89.44 213 LEU A N 1
ATOM 1682 C CA . LEU A 1 213 ? -15.568 -0.252 8.980 1.00 89.44 213 LEU A CA 1
ATOM 1683 C C . LEU A 1 213 ? -16.718 0.714 9.279 1.00 89.44 213 LEU A C 1
ATOM 1685 O O . LEU A 1 213 ? -17.876 0.310 9.226 1.00 89.44 213 LEU A O 1
ATOM 1689 N N . ALA A 1 214 ? -16.409 1.977 9.557 1.00 88.50 214 ALA A N 1
ATOM 1690 C CA . ALA A 1 214 ? -17.386 3.037 9.760 1.00 88.50 214 ALA A CA 1
ATOM 1691 C C . ALA A 1 214 ? -18.013 3.553 8.448 1.00 88.50 214 ALA A C 1
ATOM 1693 O O . ALA A 1 214 ? -18.870 4.431 8.495 1.00 88.50 214 ALA A O 1
ATOM 1694 N N . GLY A 1 215 ? -17.625 3.001 7.291 1.00 88.06 215 GLY A N 1
ATOM 1695 C CA . GLY A 1 215 ? -18.245 3.288 5.994 1.00 88.06 215 GLY A CA 1
ATOM 1696 C C . GLY A 1 215 ? -17.503 4.307 5.129 1.00 88.06 215 GLY A C 1
ATOM 1697 O O . GLY A 1 215 ? -18.017 4.685 4.079 1.00 88.06 215 GLY A O 1
ATOM 1698 N N . VAL A 1 216 ? -16.301 4.744 5.521 1.00 89.69 216 VAL A N 1
ATOM 1699 C CA . VAL A 1 216 ? -15.468 5.600 4.661 1.00 89.69 216 VAL A CA 1
ATOM 1700 C C . VAL A 1 216 ? -14.978 4.790 3.459 1.00 89.69 216 VAL A C 1
ATOM 1702 O O . VAL A 1 216 ? -14.367 3.734 3.631 1.00 89.69 216 VAL A O 1
ATOM 1705 N N . ASP A 1 217 ? -15.227 5.286 2.243 1.00 88.94 217 ASP A N 1
ATOM 1706 C CA . ASP A 1 217 ? -14.865 4.591 1.005 1.00 88.94 217 ASP A CA 1
ATOM 1707 C C . ASP A 1 217 ? -13.337 4.605 0.765 1.00 88.94 217 ASP A C 1
ATOM 1709 O O . ASP A 1 217 ? -12.755 5.658 0.467 1.00 88.94 217 ASP A O 1
ATOM 1713 N N . PRO A 1 218 ? -12.654 3.443 0.823 1.00 88.00 218 PRO A N 1
ATOM 1714 C CA . PRO A 1 218 ? -11.218 3.367 0.571 1.00 88.00 218 PRO A CA 1
ATOM 1715 C C . PRO A 1 218 ? -10.845 3.591 -0.905 1.00 88.00 218 PRO A C 1
ATOM 1717 O O . PRO A 1 218 ? -9.666 3.779 -1.215 1.00 88.00 218 PRO A O 1
ATOM 1720 N N . ASN A 1 219 ? -11.811 3.565 -1.827 1.00 89.94 219 ASN A N 1
ATOM 1721 C CA . ASN A 1 219 ? -11.576 3.756 -3.259 1.00 89.94 219 ASN A CA 1
ATOM 1722 C C . ASN A 1 219 ? -11.598 5.214 -3.695 1.00 89.94 219 ASN A C 1
ATOM 1724 O O . ASN A 1 219 ? -11.223 5.508 -4.832 1.00 89.94 219 ASN A O 1
ATOM 1728 N N . ARG A 1 220 ? -12.008 6.129 -2.818 1.00 88.62 220 ARG A N 1
ATOM 1729 C CA . ARG A 1 220 ? -11.999 7.556 -3.109 1.00 88.62 220 ARG A CA 1
ATOM 1730 C C . ARG A 1 220 ? -10.582 8.122 -2.922 1.00 88.62 220 ARG A C 1
ATOM 1732 O O . ARG A 1 220 ? -9.967 7.902 -1.875 1.00 88.62 220 ARG A O 1
ATOM 1739 N N . PRO A 1 221 ? -10.024 8.856 -3.899 1.00 88.38 221 PRO A N 1
ATOM 1740 C CA . PRO A 1 221 ? -8.770 9.561 -3.679 1.00 88.38 221 PRO A CA 1
ATOM 1741 C C . PRO A 1 221 ? -8.990 10.765 -2.752 1.00 88.38 221 PRO A C 1
ATOM 1743 O O . PRO A 1 221 ? -10.057 11.381 -2.765 1.00 88.38 221 PRO A O 1
ATOM 1746 N N . GLY A 1 222 ? -7.977 11.118 -1.962 1.00 86.75 222 GLY A N 1
ATOM 1747 C CA . GLY A 1 222 ? -7.980 12.379 -1.212 1.00 86.75 222 GLY A CA 1
ATOM 1748 C C . GLY A 1 222 ? -7.785 13.599 -2.106 1.00 86.75 222 GLY A C 1
ATOM 1749 O O . GLY A 1 222 ? -7.546 13.469 -3.309 1.00 86.75 222 GLY A O 1
ATOM 1750 N N . LYS A 1 223 ? -7.771 14.793 -1.500 1.00 81.50 223 LYS A N 1
ATOM 1751 C CA . LYS A 1 223 ? -7.512 16.075 -2.195 1.00 81.50 223 LYS A CA 1
ATOM 1752 C C . LYS A 1 223 ? -6.264 16.088 -3.101 1.00 81.50 223 LYS A C 1
ATOM 1754 O O . LYS A 1 223 ? -6.242 16.812 -4.087 1.00 81.50 223 LYS A O 1
ATOM 1759 N N . GLY A 1 224 ? -5.247 15.273 -2.809 1.00 78.25 224 GLY A N 1
ATOM 1760 C CA . GLY A 1 224 ? -4.024 15.142 -3.617 1.00 78.25 224 GLY A CA 1
ATOM 1761 C C . GLY A 1 224 ? -4.028 14.018 -4.664 1.00 78.25 224 GLY A C 1
ATOM 1762 O O . GLY A 1 224 ? -2.971 13.691 -5.195 1.00 78.25 224 GLY A O 1
ATOM 1763 N N . GLY A 1 225 ? -5.160 13.351 -4.914 1.00 84.19 225 GLY A N 1
ATOM 1764 C CA . GLY A 1 225 ? -5.229 12.196 -5.822 1.00 84.19 225 GLY A CA 1
ATOM 1765 C C . GLY A 1 225 ? -4.678 10.887 -5.233 1.00 84.19 225 GLY A C 1
ATOM 1766 O O . GLY A 1 225 ? -4.689 9.854 -5.901 1.00 84.19 225 GLY A O 1
ATOM 1767 N N . ALA A 1 226 ? -4.196 10.912 -3.988 1.00 86.62 226 ALA A N 1
ATOM 1768 C CA . ALA A 1 226 ? -3.648 9.744 -3.309 1.00 86.62 226 ALA A CA 1
ATOM 1769 C C . ALA A 1 226 ? -4.763 8.810 -2.821 1.00 86.62 226 ALA A C 1
ATOM 1771 O O . ALA A 1 226 ? -5.742 9.251 -2.217 1.00 86.62 226 ALA A O 1
ATOM 1772 N N . TYR A 1 227 ? -4.577 7.510 -3.038 1.00 91.31 227 TYR A N 1
ATOM 1773 C CA . TYR A 1 227 ? -5.472 6.464 -2.542 1.00 91.31 227 TYR A CA 1
ATOM 1774 C C . TYR A 1 227 ? -4.927 5.893 -1.236 1.00 91.31 227 TYR A C 1
ATOM 1776 O O . TYR A 1 227 ? -3.718 5.668 -1.126 1.00 91.31 227 TYR A O 1
ATOM 1784 N N . VAL A 1 228 ? -5.797 5.563 -0.278 1.00 91.81 228 VAL A N 1
ATOM 1785 C CA . VAL A 1 228 ? -5.373 4.956 0.999 1.00 91.81 228 VAL A CA 1
ATOM 1786 C C . VAL A 1 228 ? -4.533 3.689 0.782 1.00 91.81 228 VAL A C 1
ATOM 1788 O O . VAL A 1 228 ? -3.508 3.503 1.437 1.00 91.81 228 VAL A O 1
ATOM 1791 N N . LEU A 1 229 ? -4.895 2.877 -0.220 1.00 92.62 229 LEU A N 1
ATOM 1792 C CA . LEU A 1 229 ? -4.155 1.675 -0.602 1.00 92.62 229 LEU A CA 1
ATOM 1793 C C . LEU A 1 229 ? -2.720 1.999 -1.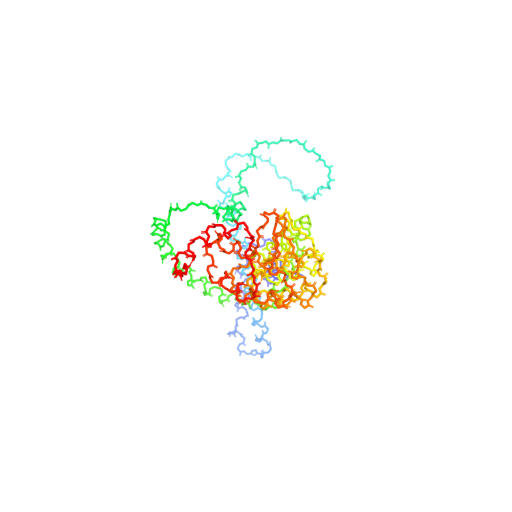040 1.00 92.62 229 LEU A C 1
ATOM 1795 O O . LEU A 1 229 ? -1.792 1.316 -0.624 1.00 92.62 229 LEU A O 1
ATOM 1799 N N . SER A 1 230 ? -2.527 3.063 -1.827 1.00 92.12 230 SER A N 1
ATOM 1800 C CA . SER A 1 230 ? -1.195 3.485 -2.282 1.00 92.12 230 SER A CA 1
ATOM 1801 C C . SER A 1 230 ? -0.295 3.952 -1.137 1.00 92.12 230 SER A C 1
ATOM 1803 O O . SER A 1 230 ? 0.877 3.586 -1.085 1.00 92.12 230 SER A O 1
ATOM 1805 N N . ILE A 1 231 ? -0.849 4.678 -0.163 1.00 89.38 231 ILE A N 1
ATOM 1806 C CA . ILE A 1 231 ? -0.101 5.128 1.019 1.00 89.38 231 ILE A CA 1
ATOM 1807 C C . ILE A 1 231 ? 0.338 3.929 1.859 1.00 89.38 231 ILE A C 1
ATOM 1809 O O . ILE A 1 231 ? 1.494 3.848 2.271 1.00 89.38 231 ILE A O 1
ATOM 1813 N N . LEU A 1 232 ? -0.558 2.971 2.094 1.00 90.62 232 LEU A N 1
ATOM 1814 C CA . LEU A 1 232 ? -0.225 1.779 2.871 1.00 90.62 232 LEU A CA 1
ATOM 1815 C C . LEU A 1 232 ? 0.773 0.871 2.146 1.00 90.62 232 LEU A C 1
ATOM 1817 O O . LEU A 1 232 ? 1.686 0.367 2.793 1.00 90.62 232 LEU A O 1
ATOM 1821 N N . ALA A 1 233 ? 0.636 0.713 0.827 1.00 89.00 233 ALA A N 1
ATOM 1822 C CA . ALA A 1 233 ? 1.511 -0.124 0.006 1.00 89.00 233 ALA A CA 1
ATOM 1823 C C . ALA A 1 233 ? 2.961 0.390 -0.063 1.00 89.00 233 ALA A C 1
ATOM 1825 O O . ALA A 1 233 ? 3.872 -0.403 -0.267 1.00 89.00 233 ALA A O 1
ATOM 1826 N N . SER A 1 234 ? 3.198 1.686 0.176 1.00 87.25 234 SER A N 1
ATOM 1827 C CA . SER A 1 234 ? 4.559 2.246 0.280 1.00 87.25 234 SER A CA 1
ATOM 1828 C C . SER A 1 234 ? 5.362 1.734 1.485 1.00 87.25 234 SER A C 1
ATOM 1830 O O . SER A 1 234 ? 6.559 2.008 1.589 1.00 87.25 234 SER A O 1
ATOM 1832 N N . ARG A 1 235 ? 4.719 1.031 2.432 1.00 83.31 235 ARG A N 1
ATOM 1833 C CA . ARG A 1 235 ? 5.347 0.582 3.677 1.00 83.31 235 ARG A CA 1
ATOM 1834 C C . ARG A 1 235 ? 5.199 -0.928 3.864 1.00 83.31 235 ARG A C 1
ATOM 1836 O O . ARG A 1 235 ? 4.078 -1.404 4.055 1.00 83.31 235 ARG A O 1
ATOM 1843 N N . PRO A 1 236 ? 6.309 -1.675 3.982 1.00 72.81 236 PRO A N 1
ATOM 1844 C CA . PRO A 1 236 ? 6.261 -3.135 4.079 1.00 72.81 236 PRO A CA 1
ATOM 1845 C C . PRO A 1 236 ? 5.529 -3.627 5.340 1.00 72.81 236 PRO A C 1
ATOM 1847 O O . PRO A 1 236 ? 4.845 -4.648 5.319 1.00 72.81 236 PRO A O 1
ATOM 1850 N N . LYS A 1 237 ? 5.595 -2.866 6.446 1.00 82.50 237 LYS A N 1
ATOM 1851 C CA . LYS A 1 237 ? 4.958 -3.223 7.730 1.00 82.50 237 LYS A CA 1
ATOM 1852 C C . LYS A 1 237 ? 3.422 -3.213 7.699 1.00 82.50 237 LYS A C 1
ATOM 1854 O O . LYS A 1 237 ? 2.801 -3.740 8.615 1.00 82.50 237 LYS A O 1
ATOM 1859 N N . ASN A 1 238 ? 2.797 -2.640 6.670 1.00 86.19 238 ASN A N 1
ATOM 1860 C CA . ASN A 1 238 ? 1.342 -2.469 6.608 1.00 86.19 238 ASN A CA 1
ATOM 1861 C C . ASN A 1 238 ? 0.617 -3.596 5.860 1.00 86.19 238 ASN A C 1
ATOM 1863 O O . ASN A 1 238 ? -0.574 -3.465 5.569 1.00 86.19 238 ASN A O 1
ATOM 1867 N N . ARG A 1 239 ? 1.305 -4.711 5.576 1.00 87.62 239 ARG A N 1
ATOM 1868 C CA . ARG A 1 239 ? 0.780 -5.844 4.799 1.00 87.62 239 ARG A CA 1
ATOM 1869 C C . ARG A 1 239 ? -0.616 -6.292 5.242 1.00 87.62 239 ARG A C 1
ATOM 1871 O O . ARG A 1 239 ? -1.517 -6.354 4.415 1.00 87.62 239 ARG A O 1
ATOM 1878 N N . SER A 1 240 ? -0.834 -6.509 6.539 1.00 89.56 240 SER A N 1
ATOM 1879 C CA . SER A 1 240 ? -2.129 -6.973 7.061 1.00 89.56 240 SER A CA 1
ATOM 1880 C C . SER A 1 240 ? -3.273 -5.974 6.835 1.00 89.56 240 SER A C 1
ATOM 1882 O O . SER A 1 240 ? -4.436 -6.361 6.741 1.00 89.56 240 SER A O 1
ATOM 1884 N N . THR A 1 241 ? -2.993 -4.670 6.789 1.00 89.50 241 THR A N 1
ATOM 1885 C CA . THR A 1 241 ? -4.005 -3.644 6.474 1.00 89.50 241 THR A CA 1
ATOM 1886 C C . THR A 1 241 ? -4.239 -3.557 4.971 1.00 89.50 241 THR A C 1
ATOM 1888 O O . THR A 1 241 ? -5.375 -3.374 4.544 1.00 89.50 241 THR A O 1
ATOM 1891 N N . VAL A 1 242 ? -3.189 -3.739 4.166 1.00 91.81 242 VAL A N 1
ATOM 1892 C CA . VAL A 1 242 ? -3.302 -3.824 2.706 1.00 91.81 242 VAL A CA 1
ATOM 1893 C C . VAL A 1 242 ? -4.175 -5.017 2.309 1.00 91.81 242 VAL A C 1
ATOM 1895 O O . VAL A 1 242 ? -5.129 -4.829 1.564 1.00 91.81 242 VAL A O 1
ATOM 1898 N N . GLU A 1 243 ? -3.943 -6.207 2.867 1.00 91.12 243 GLU A N 1
ATOM 1899 C CA . GLU A 1 243 ? -4.773 -7.403 2.627 1.00 91.12 243 GLU A CA 1
ATOM 1900 C C . GLU A 1 243 ? -6.249 -7.156 2.980 1.00 91.12 243 GLU A C 1
ATOM 1902 O O . GLU A 1 243 ? -7.149 -7.478 2.204 1.00 91.12 243 GLU A O 1
ATOM 1907 N N . PHE A 1 244 ? -6.505 -6.489 4.110 1.00 91.25 244 PHE A N 1
ATOM 1908 C CA . PHE A 1 244 ? -7.854 -6.101 4.529 1.00 91.25 244 PHE A CA 1
ATOM 1909 C C . PHE A 1 244 ? -8.555 -5.153 3.539 1.00 91.25 244 PHE A C 1
ATOM 1911 O O . PHE A 1 244 ? -9.774 -5.234 3.361 1.00 91.25 244 PHE A O 1
ATOM 1918 N N . LEU A 1 245 ? -7.813 -4.248 2.897 1.00 90.69 245 LEU A N 1
ATOM 1919 C CA . LEU A 1 245 ? -8.355 -3.370 1.859 1.00 90.69 245 LEU A CA 1
ATOM 1920 C C . LEU A 1 245 ? -8.543 -4.100 0.528 1.00 90.69 245 LEU A C 1
ATOM 1922 O O . LEU A 1 245 ? -9.547 -3.886 -0.145 1.00 90.69 245 LEU A O 1
ATOM 1926 N N . LEU A 1 246 ? -7.619 -4.989 0.160 1.00 90.88 246 LEU A N 1
ATOM 1927 C CA . LEU A 1 246 ? -7.720 -5.797 -1.057 1.00 90.88 246 LEU A CA 1
ATOM 1928 C C . LEU A 1 246 ? -8.938 -6.729 -1.030 1.00 90.88 246 LEU A C 1
ATOM 1930 O O . LEU A 1 246 ? -9.594 -6.907 -2.056 1.00 90.88 246 LEU A O 1
ATOM 1934 N N . ALA A 1 247 ? -9.303 -7.245 0.147 1.00 88.88 247 ALA A N 1
ATOM 1935 C CA . ALA A 1 247 ? -10.528 -8.021 0.347 1.00 88.88 247 ALA A CA 1
ATOM 1936 C C . ALA A 1 247 ? -11.813 -7.240 -0.001 1.00 88.88 247 ALA A C 1
ATOM 1938 O O . ALA A 1 247 ? -12.835 -7.843 -0.322 1.00 88.88 247 ALA A O 1
ATOM 1939 N N . ARG A 1 248 ? -11.770 -5.901 0.005 1.00 87.75 248 ARG A N 1
ATOM 1940 C CA . ARG A 1 248 ? -12.900 -5.021 -0.342 1.00 87.75 248 ARG A CA 1
ATOM 1941 C C . ARG A 1 248 ? -12.960 -4.640 -1.822 1.00 87.75 248 ARG A C 1
ATOM 1943 O O . ARG A 1 248 ? -13.685 -3.715 -2.168 1.00 87.75 248 ARG A O 1
ATOM 1950 N N . LYS A 1 249 ? -12.229 -5.353 -2.689 1.00 86.69 249 LYS A N 1
ATOM 1951 C CA . LYS A 1 249 ? -12.203 -5.157 -4.151 1.00 86.69 249 LYS A CA 1
ATOM 1952 C C . LYS A 1 249 ? -11.927 -3.696 -4.542 1.00 86.69 249 LYS A C 1
ATOM 1954 O O . LYS A 1 249 ? -12.828 -2.992 -5.000 1.00 86.69 249 LYS A O 1
ATOM 1959 N N . PRO A 1 250 ? -10.688 -3.221 -4.353 1.00 87.94 250 PRO A N 1
ATOM 1960 C CA . PRO A 1 250 ? -10.353 -1.845 -4.657 1.00 87.94 250 PRO A CA 1
ATOM 1961 C C . PRO A 1 250 ? -10.455 -1.526 -6.150 1.00 87.94 250 PRO A C 1
ATOM 1963 O O . PRO A 1 250 ? -10.348 -2.405 -7.008 1.00 87.94 250 PRO A O 1
ATOM 1966 N N . SER A 1 251 ? -10.631 -0.244 -6.463 1.00 89.69 251 SER A N 1
ATOM 1967 C CA . SER A 1 251 ? -10.725 0.231 -7.843 1.00 89.69 251 SER A CA 1
ATOM 1968 C C . SER A 1 251 ? -9.429 -0.008 -8.626 1.00 89.69 251 SER A C 1
ATOM 1970 O O . SER A 1 251 ? -8.323 -0.050 -8.075 1.00 89.69 251 SER A O 1
ATOM 1972 N N . ARG A 1 252 ? -9.542 -0.103 -9.958 1.00 88.69 252 ARG A N 1
ATOM 1973 C CA . ARG A 1 252 ? -8.378 -0.251 -10.847 1.00 88.69 252 ARG A CA 1
ATOM 1974 C C . ARG A 1 252 ? -7.387 0.905 -10.681 1.00 88.69 252 ARG A C 1
ATOM 1976 O O . ARG A 1 252 ? -6.178 0.688 -10.772 1.00 88.69 252 ARG A O 1
ATOM 1983 N N . GLN A 1 253 ? -7.877 2.118 -10.430 1.00 89.25 253 GLN A N 1
ATOM 1984 C CA . GLN A 1 253 ? -7.042 3.292 -10.184 1.00 89.25 253 GLN A CA 1
ATOM 1985 C C . GLN A 1 253 ? -6.289 3.165 -8.856 1.00 89.25 253 GLN A C 1
ATOM 1987 O O . GLN A 1 253 ? -5.081 3.394 -8.832 1.00 89.25 253 GLN A O 1
ATOM 1992 N N . ALA A 1 254 ? -6.958 2.715 -7.788 1.00 90.12 254 ALA A N 1
ATOM 1993 C CA . ALA A 1 254 ? -6.323 2.480 -6.493 1.00 90.12 254 ALA A CA 1
ATOM 1994 C C . ALA A 1 254 ? -5.238 1.393 -6.572 1.00 90.12 254 ALA A C 1
ATOM 1996 O O . ALA A 1 254 ? -4.141 1.587 -6.048 1.00 90.12 254 ALA A O 1
ATOM 1997 N N . LEU A 1 255 ? -5.506 0.287 -7.280 1.00 91.38 255 LEU A N 1
ATOM 1998 C CA . LEU A 1 255 ? -4.520 -0.772 -7.537 1.00 91.38 255 LEU A CA 1
ATOM 1999 C C . LEU A 1 255 ? -3.331 -0.261 -8.358 1.00 91.38 255 LEU A C 1
ATOM 2001 O O . LEU A 1 255 ? -2.185 -0.557 -8.034 1.00 91.38 255 LEU A O 1
ATOM 2005 N N . SER A 1 256 ? -3.586 0.543 -9.393 1.00 91.25 256 SER A N 1
ATOM 2006 C CA . SER A 1 256 ? -2.522 1.127 -10.220 1.00 91.25 256 SER A CA 1
ATOM 2007 C C . SER A 1 256 ? -1.636 2.065 -9.398 1.00 91.25 256 SER A C 1
ATOM 2009 O O . SER A 1 256 ? -0.413 1.958 -9.450 1.00 91.25 256 SER A O 1
ATOM 2011 N N . ALA A 1 257 ? -2.239 2.939 -8.587 1.00 90.81 257 ALA A N 1
ATOM 2012 C CA . ALA A 1 257 ? -1.514 3.823 -7.679 1.00 90.81 257 ALA A CA 1
ATOM 2013 C C . ALA A 1 257 ? -0.701 3.034 -6.636 1.00 90.81 257 ALA A C 1
ATOM 2015 O O . ALA A 1 257 ? 0.436 3.396 -6.337 1.00 90.81 257 ALA A O 1
ATOM 2016 N N . ALA A 1 258 ? -1.248 1.931 -6.118 1.00 91.19 258 ALA A N 1
ATOM 2017 C CA . ALA A 1 258 ? -0.546 1.051 -5.190 1.00 91.19 258 ALA A CA 1
ATOM 2018 C C . ALA A 1 258 ? 0.655 0.341 -5.829 1.00 91.19 258 ALA A C 1
ATOM 2020 O O . ALA A 1 258 ? 1.707 0.278 -5.198 1.00 91.19 258 ALA A O 1
ATOM 2021 N N . MET A 1 259 ? 0.550 -0.107 -7.086 1.00 92.69 259 MET A N 1
ATOM 2022 C CA . MET A 1 259 ? 1.686 -0.691 -7.817 1.00 92.69 259 MET A CA 1
ATOM 2023 C C . MET A 1 259 ? 2.841 0.304 -7.967 1.00 92.69 259 MET A C 1
ATOM 2025 O O . MET A 1 259 ? 3.996 -0.071 -7.788 1.00 92.69 259 MET A O 1
ATOM 2029 N N . PHE A 1 260 ? 2.546 1.580 -8.247 1.00 90.81 260 PHE A N 1
ATOM 2030 C CA . PHE A 1 260 ? 3.579 2.621 -8.302 1.00 90.81 260 PHE A CA 1
ATOM 2031 C C . PHE A 1 260 ? 4.202 2.907 -6.930 1.00 90.81 260 PHE A C 1
ATOM 2033 O O . PHE A 1 260 ? 5.411 3.108 -6.844 1.00 90.81 260 PHE A O 1
ATOM 2040 N N . ALA A 1 261 ? 3.409 2.902 -5.856 1.00 90.19 261 ALA A N 1
ATOM 2041 C CA . ALA A 1 261 ? 3.912 3.125 -4.499 1.00 90.19 261 ALA A CA 1
ATOM 2042 C C . ALA A 1 261 ? 4.777 1.961 -3.978 1.00 90.19 261 ALA A C 1
ATOM 2044 O O . ALA A 1 261 ? 5.734 2.188 -3.242 1.00 90.19 261 ALA A O 1
ATOM 2045 N N . ALA A 1 262 ? 4.462 0.732 -4.389 1.00 90.75 262 ALA A N 1
ATOM 2046 C CA . ALA A 1 262 ? 5.167 -0.490 -4.012 1.00 90.75 262 ALA A CA 1
ATOM 2047 C C . ALA A 1 262 ? 6.247 -0.915 -5.021 1.00 90.75 262 ALA A C 1
ATOM 2049 O O . ALA A 1 262 ? 6.747 -2.031 -4.937 1.00 90.75 262 ALA A O 1
ATOM 2050 N N . VAL A 1 263 ? 6.634 -0.054 -5.973 1.00 91.19 263 VAL A N 1
ATOM 2051 C CA . VAL A 1 263 ? 7.519 -0.423 -7.099 1.00 91.19 263 VAL A CA 1
ATOM 2052 C C . VAL A 1 263 ? 8.853 -1.047 -6.670 1.00 91.19 263 VAL A C 1
ATOM 2054 O O . VAL A 1 263 ? 9.446 -1.786 -7.442 1.00 91.19 263 VAL A O 1
ATOM 2057 N N . ASN A 1 264 ? 9.311 -0.777 -5.444 1.00 90.62 264 ASN A N 1
ATOM 2058 C CA . ASN A 1 264 ? 10.566 -1.280 -4.875 1.00 90.62 264 ASN A CA 1
ATOM 2059 C C . ASN A 1 264 ? 10.377 -2.342 -3.776 1.00 90.62 264 ASN A C 1
ATOM 2061 O O . ASN A 1 264 ? 11.337 -2.672 -3.083 1.00 90.62 264 ASN A O 1
ATOM 2065 N N . ASP A 1 265 ? 9.165 -2.865 -3.601 1.00 91.56 265 ASP A N 1
ATOM 2066 C CA . ASP A 1 265 ? 8.824 -3.895 -2.617 1.00 91.56 265 ASP A CA 1
ATOM 2067 C C . ASP A 1 265 ? 8.290 -5.142 -3.354 1.00 91.56 265 ASP A C 1
ATOM 2069 O O . ASP A 1 265 ? 7.087 -5.239 -3.621 1.00 91.56 265 ASP A O 1
ATOM 2073 N N . PRO A 1 266 ? 9.167 -6.098 -3.732 1.00 91.06 266 PRO A N 1
ATOM 2074 C CA . PRO A 1 266 ? 8.757 -7.288 -4.478 1.00 91.06 266 PRO A CA 1
ATOM 2075 C C . PRO A 1 266 ? 7.648 -8.110 -3.786 1.00 91.06 266 PRO A C 1
ATOM 2077 O O . PRO A 1 266 ? 6.681 -8.465 -4.468 1.00 91.06 266 PRO A O 1
ATOM 2080 N N . PRO A 1 267 ? 7.700 -8.367 -2.458 1.00 91.88 267 PRO A N 1
ATOM 2081 C CA . PRO A 1 267 ? 6.599 -9.010 -1.737 1.00 91.88 267 PRO A CA 1
ATOM 2082 C C . PRO A 1 267 ? 5.251 -8.290 -1.861 1.00 91.88 267 PRO A C 1
ATOM 2084 O O . PRO A 1 267 ? 4.211 -8.947 -1.967 1.00 91.88 267 PRO A O 1
ATOM 2087 N N . MET A 1 268 ? 5.246 -6.955 -1.832 1.00 91.94 268 MET A N 1
ATOM 2088 C CA . MET A 1 268 ? 4.022 -6.167 -1.985 1.00 91.94 268 MET A CA 1
ATOM 2089 C C . MET A 1 268 ? 3.518 -6.176 -3.434 1.00 91.94 268 MET A C 1
ATOM 2091 O O . MET A 1 268 ? 2.315 -6.310 -3.654 1.00 91.94 268 MET A O 1
ATOM 2095 N N . LEU A 1 269 ? 4.412 -6.111 -4.427 1.00 92.31 269 LEU A N 1
ATOM 2096 C CA . LEU A 1 269 ? 4.055 -6.224 -5.849 1.00 92.31 269 LEU A CA 1
ATOM 2097 C C . LEU A 1 269 ? 3.372 -7.555 -6.166 1.00 92.31 269 LEU A C 1
ATOM 2099 O O . LEU A 1 269 ? 2.359 -7.576 -6.862 1.00 92.31 269 LEU A O 1
ATOM 2103 N N . GLU A 1 270 ? 3.892 -8.663 -5.634 1.00 91.94 270 GLU A N 1
ATOM 2104 C CA . GLU A 1 270 ? 3.258 -9.977 -5.777 1.00 91.94 270 GLU A CA 1
ATOM 2105 C C . GLU A 1 270 ? 1.852 -10.007 -5.200 1.00 91.94 270 GLU A C 1
ATOM 2107 O O . GLU A 1 270 ? 0.925 -10.524 -5.821 1.00 91.94 270 GLU A O 1
ATOM 2112 N N . LEU A 1 271 ? 1.704 -9.462 -3.997 1.00 92.19 271 LEU A N 1
ATOM 2113 C CA . LEU A 1 271 ? 0.434 -9.421 -3.303 1.00 92.19 271 LEU A CA 1
ATOM 2114 C C . LEU A 1 271 ? -0.583 -8.586 -4.091 1.00 92.19 271 LEU A C 1
ATOM 2116 O O . LEU A 1 271 ? -1.684 -9.059 -4.348 1.00 92.19 271 LEU A O 1
ATOM 2120 N N . LEU A 1 272 ? -0.206 -7.401 -4.574 1.00 92.38 272 LEU A N 1
ATOM 2121 C CA . LEU A 1 272 ? -1.078 -6.573 -5.409 1.00 92.38 272 LEU A CA 1
ATOM 2122 C C . LEU A 1 272 ? -1.444 -7.274 -6.730 1.00 92.38 272 LEU A C 1
ATOM 2124 O O . LEU A 1 272 ? -2.609 -7.254 -7.134 1.00 92.38 272 LEU A O 1
ATOM 2128 N N . ALA A 1 273 ? -0.485 -7.939 -7.380 1.00 92.00 273 ALA A N 1
ATOM 2129 C CA . ALA A 1 273 ? -0.714 -8.661 -8.631 1.00 92.00 273 ALA A CA 1
ATOM 2130 C C . ALA A 1 273 ? -1.688 -9.840 -8.467 1.00 92.00 273 ALA A C 1
ATOM 2132 O O . ALA A 1 273 ? -2.579 -10.015 -9.299 1.00 92.00 273 ALA A O 1
ATOM 2133 N N . ARG A 1 274 ? -1.595 -10.600 -7.364 1.00 91.44 274 ARG A N 1
ATOM 2134 C CA . ARG A 1 274 ? -2.555 -11.677 -7.031 1.00 91.44 274 ARG A CA 1
ATOM 2135 C C . ARG A 1 274 ? -3.989 -11.165 -6.889 1.00 91.44 274 ARG A C 1
ATOM 2137 O O . ARG A 1 274 ? -4.929 -11.904 -7.156 1.00 91.44 274 ARG A O 1
ATOM 2144 N N . HIS A 1 275 ? -4.155 -9.899 -6.512 1.00 89.81 275 HIS A N 1
ATOM 2145 C CA . HIS A 1 275 ? -5.451 -9.230 -6.401 1.00 89.81 275 HIS A CA 1
ATOM 2146 C C . HIS A 1 275 ? -5.846 -8.442 -7.667 1.00 89.81 275 HIS A C 1
ATOM 2148 O O . HIS A 1 275 ? -6.712 -7.570 -7.611 1.00 89.81 275 HIS A O 1
ATOM 2154 N N . GLY A 1 276 ? -5.245 -8.755 -8.821 1.00 87.31 276 GLY A N 1
ATOM 2155 C CA . GLY A 1 276 ? -5.642 -8.215 -10.125 1.00 87.31 276 GLY A CA 1
ATOM 2156 C C . GLY A 1 276 ? -4.973 -6.895 -10.515 1.00 87.31 276 GLY A C 1
ATOM 2157 O O . GLY A 1 276 ? -5.380 -6.272 -11.499 1.00 87.31 276 GLY A O 1
ATOM 2158 N N . ALA A 1 277 ? -3.948 -6.443 -9.784 1.00 91.38 277 ALA A N 1
ATOM 2159 C CA . ALA A 1 277 ? -3.163 -5.288 -10.207 1.00 91.38 277 ALA A CA 1
ATOM 2160 C C . ALA A 1 277 ? -2.328 -5.617 -11.458 1.00 91.38 277 ALA A C 1
ATOM 2162 O O . ALA A 1 277 ? -1.655 -6.643 -11.529 1.00 91.38 277 ALA A O 1
ATOM 2163 N N . SER A 1 278 ? -2.345 -4.726 -12.452 1.00 91.19 278 SER A N 1
ATOM 2164 C CA . SER A 1 278 ? -1.590 -4.919 -13.693 1.00 91.19 278 SER A CA 1
ATOM 2165 C C . SER A 1 278 ? -0.196 -4.301 -13.602 1.00 91.19 278 SER A C 1
ATOM 2167 O O . SER A 1 278 ? -0.053 -3.137 -13.235 1.00 91.19 278 SER A O 1
ATOM 2169 N N . ALA A 1 279 ? 0.826 -5.038 -14.041 1.00 91.06 279 ALA A N 1
ATOM 2170 C CA . ALA A 1 279 ? 2.183 -4.511 -14.201 1.00 91.06 279 ALA A CA 1
ATOM 2171 C C . ALA A 1 279 ? 2.352 -3.609 -15.447 1.00 91.06 279 ALA A C 1
ATOM 2173 O O . ALA A 1 279 ? 3.375 -2.945 -15.606 1.00 91.06 279 ALA A O 1
ATOM 2174 N N . LYS A 1 280 ? 1.339 -3.542 -16.328 1.00 91.62 280 LYS A N 1
ATOM 2175 C CA . LYS A 1 280 ? 1.351 -2.751 -17.577 1.00 91.62 280 LYS A CA 1
ATOM 2176 C C . LYS A 1 280 ? 0.817 -1.322 -17.406 1.00 91.62 280 LYS A C 1
ATOM 2178 O O . LYS A 1 280 ? 0.512 -0.646 -18.389 1.00 91.62 280 LYS A O 1
ATOM 2183 N N . VAL A 1 281 ? 0.660 -0.862 -16.166 1.00 92.19 281 VAL A N 1
ATOM 2184 C CA . VAL A 1 281 ? 0.165 0.486 -15.857 1.00 92.19 281 VAL A CA 1
ATOM 2185 C C . VAL A 1 281 ? 1.161 1.565 -16.281 1.00 92.19 281 VAL A C 1
ATOM 2187 O O . VAL A 1 281 ? 2.373 1.344 -16.302 1.00 92.19 281 VAL A O 1
ATOM 2190 N N . ARG A 1 282 ? 0.633 2.744 -16.622 1.00 92.50 282 ARG A N 1
ATOM 2191 C CA . ARG A 1 282 ? 1.411 3.927 -16.999 1.00 92.50 282 ARG A CA 1
ATOM 2192 C C . ARG A 1 282 ? 0.984 5.129 -16.165 1.00 92.50 282 ARG A C 1
ATOM 2194 O O . ARG A 1 282 ? -0.207 5.300 -15.914 1.00 92.50 282 ARG A O 1
ATOM 2201 N N . ASP A 1 283 ? 1.948 5.947 -15.751 1.00 90.88 283 ASP A N 1
ATOM 2202 C CA . ASP A 1 283 ? 1.679 7.223 -15.082 1.00 90.88 283 ASP A CA 1
ATOM 2203 C C . ASP A 1 283 ? 1.273 8.319 -16.092 1.00 90.88 283 ASP A C 1
ATOM 2205 O O . ASP A 1 283 ? 1.240 8.107 -17.308 1.00 90.88 283 ASP A O 1
ATOM 2209 N N . ALA A 1 284 ? 0.996 9.530 -15.598 1.00 90.00 284 ALA A N 1
ATOM 2210 C CA . ALA A 1 284 ? 0.625 10.675 -16.436 1.00 90.00 284 ALA A CA 1
ATOM 2211 C C . ALA A 1 284 ? 1.709 11.084 -17.458 1.00 90.00 284 ALA A C 1
ATOM 2213 O O . ALA A 1 284 ? 1.402 11.727 -18.459 1.00 90.00 284 ALA A O 1
ATOM 2214 N N . ARG A 1 285 ? 2.975 10.704 -17.244 1.00 91.50 285 ARG A N 1
ATOM 2215 C CA . ARG A 1 285 ? 4.099 10.934 -18.169 1.00 91.50 285 ARG A CA 1
ATOM 2216 C C . ARG A 1 285 ? 4.335 9.734 -19.099 1.00 91.50 285 ARG A C 1
ATOM 2218 O O . ARG A 1 285 ? 5.279 9.734 -19.887 1.00 91.50 285 ARG A O 1
ATOM 2225 N N . GLY A 1 286 ? 3.479 8.717 -19.033 1.00 92.62 286 GLY A N 1
ATOM 2226 C CA . GLY A 1 286 ? 3.611 7.471 -19.781 1.00 92.62 286 GLY A CA 1
ATOM 2227 C C . GLY A 1 286 ? 4.672 6.518 -19.231 1.00 92.62 286 GLY A C 1
ATOM 2228 O O . GLY A 1 286 ? 4.966 5.528 -19.894 1.00 92.62 286 GLY A O 1
ATOM 2229 N N . ASN A 1 287 ? 5.250 6.785 -18.058 1.00 93.56 287 ASN A N 1
ATOM 2230 C CA . ASN A 1 287 ? 6.222 5.885 -17.444 1.00 93.56 287 ASN A CA 1
ATOM 2231 C C . ASN A 1 287 ? 5.522 4.608 -16.984 1.00 93.56 287 ASN A C 1
ATOM 2233 O O . ASN A 1 287 ? 4.515 4.675 -16.278 1.00 93.56 287 ASN A O 1
ATOM 2237 N N . THR A 1 288 ? 6.081 3.456 -17.340 1.00 94.69 288 THR A N 1
ATOM 2238 C CA . THR A 1 288 ? 5.713 2.168 -16.733 1.00 94.69 288 THR A CA 1
ATOM 2239 C C . THR A 1 288 ? 6.389 1.997 -15.371 1.00 94.69 288 THR A C 1
ATOM 2241 O O . THR A 1 288 ? 7.271 2.776 -15.004 1.00 94.69 288 THR A O 1
ATOM 2244 N N . LEU A 1 289 ? 6.023 0.948 -14.632 1.00 94.06 289 LEU A N 1
ATOM 2245 C CA . LEU A 1 289 ? 6.665 0.602 -13.357 1.00 94.06 289 LEU A CA 1
ATOM 2246 C C . LEU A 1 289 ? 8.190 0.445 -13.497 1.00 94.06 289 LEU A C 1
ATOM 2248 O O . LEU A 1 289 ? 8.933 0.956 -12.665 1.00 94.06 289 LEU A O 1
ATOM 2252 N N . LEU A 1 290 ? 8.662 -0.153 -14.597 1.00 94.38 290 LEU A N 1
ATOM 2253 C CA . LEU A 1 290 ? 10.095 -0.330 -14.864 1.00 94.38 290 LEU A CA 1
ATOM 2254 C C . LEU A 1 290 ? 10.854 0.991 -15.069 1.00 94.38 290 LEU A C 1
ATOM 2256 O O . LEU A 1 290 ? 12.043 1.041 -14.799 1.00 94.38 290 LEU A O 1
ATOM 2260 N N . HIS A 1 291 ? 10.192 2.084 -15.464 1.00 94.00 291 HIS A N 1
ATOM 2261 C CA . HIS A 1 291 ? 10.840 3.407 -15.524 1.00 94.00 291 HIS A CA 1
ATOM 2262 C C . HIS A 1 291 ? 11.022 4.050 -14.139 1.00 94.00 291 HIS A C 1
ATOM 2264 O O . HIS A 1 291 ? 11.688 5.075 -14.020 1.00 94.00 291 HIS A O 1
ATOM 2270 N N . LYS A 1 292 ? 10.347 3.533 -13.106 1.00 92.38 292 LYS A N 1
ATOM 2271 C CA . LYS A 1 292 ? 10.351 4.076 -11.738 1.00 92.38 292 LYS A CA 1
ATOM 2272 C C . LYS A 1 292 ? 11.064 3.172 -10.740 1.00 92.38 292 LYS A C 1
ATOM 2274 O O . LYS A 1 292 ? 11.212 3.558 -9.581 1.00 92.38 292 LYS A O 1
ATOM 2279 N N . VAL A 1 293 ? 11.466 1.982 -11.172 1.00 92.38 293 VAL A N 1
ATOM 2280 C CA . VAL A 1 293 ? 12.134 1.014 -10.316 1.00 92.38 293 VAL A CA 1
ATOM 2281 C C . VAL A 1 293 ? 13.480 1.573 -9.854 1.00 92.38 293 VAL A C 1
ATOM 2283 O O . VAL A 1 293 ? 14.225 2.163 -10.626 1.00 92.38 293 VAL A O 1
ATOM 2286 N N . GLY A 1 294 ? 13.752 1.425 -8.564 1.00 90.19 294 GLY A N 1
ATOM 2287 C CA . GLY A 1 294 ? 14.979 1.840 -7.887 1.00 90.19 294 GLY A CA 1
ATOM 2288 C C . GLY A 1 294 ? 15.780 0.658 -7.334 1.00 90.19 294 GLY A C 1
ATOM 2289 O O . GLY A 1 294 ? 16.803 0.870 -6.689 1.00 90.19 294 GLY A O 1
ATOM 2290 N N . ARG A 1 295 ? 15.320 -0.582 -7.548 1.00 91.00 295 ARG A N 1
ATOM 2291 C CA . ARG A 1 295 ? 15.963 -1.808 -7.059 1.00 91.00 295 ARG A CA 1
ATOM 2292 C C . ARG A 1 295 ? 16.040 -2.887 -8.147 1.00 91.00 295 ARG A C 1
ATOM 2294 O O . ARG A 1 295 ? 15.003 -3.181 -8.743 1.00 91.00 295 ARG A O 1
ATOM 2301 N N . PRO A 1 296 ? 17.202 -3.534 -8.351 1.00 90.88 296 PRO A N 1
ATOM 2302 C CA . PRO A 1 296 ? 17.350 -4.638 -9.305 1.00 90.88 296 PRO A CA 1
ATOM 2303 C C . PRO A 1 296 ? 16.361 -5.789 -9.064 1.00 90.88 296 PRO A C 1
ATOM 2305 O O . PRO A 1 296 ? 15.659 -6.191 -9.990 1.00 90.88 296 PRO A O 1
ATOM 2308 N N . ASP A 1 297 ? 16.208 -6.234 -7.812 1.00 92.38 297 ASP A N 1
ATOM 2309 C CA . ASP A 1 297 ? 15.300 -7.337 -7.441 1.00 92.38 297 ASP A CA 1
ATOM 2310 C C . ASP A 1 297 ? 13.843 -7.037 -7.831 1.00 92.38 297 ASP A C 1
ATOM 2312 O O . ASP A 1 297 ? 13.080 -7.906 -8.256 1.00 92.38 297 ASP A O 1
ATOM 2316 N N . ALA A 1 298 ? 13.439 -5.772 -7.699 1.00 92.56 298 ALA A N 1
ATOM 2317 C CA . ALA A 1 298 ? 12.101 -5.345 -8.068 1.00 92.56 298 ALA A CA 1
ATOM 2318 C C . ALA A 1 298 ? 11.920 -5.283 -9.591 1.00 92.56 298 ALA A C 1
ATOM 2320 O O . ALA A 1 298 ? 10.831 -5.574 -10.082 1.00 92.56 298 ALA A O 1
ATOM 2321 N N . ALA A 1 299 ? 12.978 -4.976 -10.350 1.00 93.06 299 ALA A N 1
ATOM 2322 C CA . ALA A 1 299 ? 12.940 -5.009 -11.810 1.00 93.06 299 ALA A CA 1
ATOM 2323 C C . ALA A 1 299 ? 12.706 -6.437 -12.323 1.00 93.06 299 ALA A C 1
ATOM 2325 O O . ALA A 1 299 ? 11.823 -6.645 -13.156 1.00 93.06 299 ALA A O 1
ATOM 2326 N N . GLU A 1 300 ? 13.411 -7.426 -11.763 1.00 93.06 300 GLU A N 1
ATOM 2327 C CA . GLU A 1 300 ? 13.179 -8.847 -12.063 1.00 93.06 300 GLU A CA 1
ATOM 2328 C C . GLU A 1 300 ? 11.732 -9.246 -11.797 1.00 93.06 300 GLU A C 1
ATOM 2330 O O . GLU A 1 300 ? 11.066 -9.839 -12.650 1.00 93.06 300 GLU A O 1
ATOM 2335 N N . LYS A 1 301 ? 11.217 -8.867 -10.622 1.00 94.38 301 LYS A N 1
ATOM 2336 C CA . LYS A 1 301 ? 9.846 -9.186 -10.238 1.00 94.38 301 LYS A CA 1
ATOM 2337 C C . LYS A 1 301 ? 8.830 -8.566 -11.192 1.00 94.38 301 LYS A C 1
ATOM 2339 O O . LYS A 1 301 ? 7.887 -9.242 -11.593 1.00 94.38 301 LYS A O 1
ATOM 2344 N N . LEU A 1 302 ? 9.008 -7.304 -11.571 1.00 93.88 302 LEU A N 1
ATOM 2345 C CA . LEU A 1 302 ? 8.108 -6.608 -12.489 1.00 93.88 302 LEU A CA 1
ATOM 2346 C C . LEU A 1 302 ? 8.101 -7.246 -13.883 1.00 93.88 302 LEU A C 1
ATOM 2348 O O . LEU A 1 302 ? 7.026 -7.402 -14.464 1.00 93.88 302 LEU A O 1
ATOM 2352 N N . VAL A 1 303 ? 9.264 -7.659 -14.397 1.00 93.75 303 VAL A N 1
ATOM 2353 C CA . VAL A 1 303 ? 9.362 -8.402 -15.666 1.00 93.75 303 VAL A CA 1
ATOM 2354 C C . VAL A 1 303 ? 8.644 -9.747 -15.559 1.00 93.75 303 VAL A C 1
ATOM 2356 O O . VAL A 1 303 ? 7.836 -10.072 -16.427 1.00 93.75 303 VAL A O 1
ATOM 2359 N N . ALA A 1 304 ? 8.834 -10.483 -14.459 1.00 93.56 304 ALA A N 1
ATOM 2360 C CA . ALA A 1 304 ? 8.119 -11.736 -14.208 1.00 93.56 304 ALA A CA 1
ATOM 2361 C C . ALA A 1 304 ? 6.591 -11.548 -14.104 1.00 93.56 304 ALA A C 1
ATOM 2363 O O . ALA A 1 304 ? 5.828 -12.433 -14.479 1.00 93.56 304 ALA A O 1
ATOM 2364 N N . LEU A 1 305 ? 6.131 -10.381 -13.640 1.00 92.50 305 LEU A N 1
ATOM 2365 C CA . LEU A 1 305 ? 4.715 -9.991 -13.619 1.00 92.50 305 LEU A CA 1
ATOM 2366 C C . LEU A 1 305 ? 4.195 -9.491 -14.986 1.00 92.50 305 LEU A C 1
ATOM 2368 O O . LEU A 1 305 ? 3.050 -9.046 -15.088 1.00 92.50 305 LEU A O 1
ATOM 2372 N N . GLY A 1 306 ? 5.011 -9.557 -16.043 1.00 91.38 306 GLY A N 1
ATOM 2373 C CA . GLY A 1 306 ? 4.629 -9.207 -17.412 1.00 91.38 306 GLY A CA 1
ATOM 2374 C C . GLY A 1 306 ? 4.728 -7.716 -17.741 1.00 91.38 306 GLY A C 1
ATOM 2375 O O . GLY A 1 306 ? 4.020 -7.241 -18.639 1.00 91.38 306 GLY A O 1
ATOM 2376 N N . ALA A 1 307 ? 5.560 -6.958 -17.017 1.00 93.44 307 ALA A N 1
ATOM 2377 C CA . ALA A 1 307 ? 5.903 -5.592 -17.400 1.00 93.44 307 ALA A CA 1
ATOM 2378 C C . ALA A 1 307 ? 6.711 -5.580 -18.707 1.00 93.44 307 ALA A C 1
ATOM 2380 O O . ALA A 1 307 ? 7.631 -6.371 -18.899 1.00 93.44 307 ALA A O 1
ATOM 2381 N N . ASP A 1 308 ? 6.380 -4.649 -19.601 1.00 93.69 308 ASP A N 1
ATOM 2382 C CA . ASP A 1 308 ? 7.110 -4.464 -20.854 1.00 93.69 308 ASP A CA 1
ATOM 2383 C C . ASP A 1 308 ? 8.439 -3.736 -20.596 1.00 93.69 308 ASP A C 1
ATOM 2385 O O . ASP A 1 308 ? 8.459 -2.549 -20.248 1.00 93.69 308 ASP A O 1
ATOM 2389 N N . ILE A 1 309 ? 9.538 -4.475 -20.769 1.00 94.50 309 ILE A N 1
ATOM 2390 C CA . ILE A 1 309 ? 10.911 -4.026 -20.519 1.00 94.50 309 ILE A CA 1
ATOM 2391 C C . ILE A 1 309 ? 11.403 -2.968 -21.508 1.00 94.50 309 ILE A C 1
ATOM 2393 O O . ILE A 1 309 ? 12.299 -2.195 -21.179 1.00 94.50 309 ILE A O 1
ATOM 2397 N N . ASN A 1 310 ? 10.783 -2.888 -22.687 1.00 93.31 310 ASN A N 1
ATOM 2398 C CA . ASN A 1 310 ? 11.156 -1.959 -23.754 1.00 93.31 310 ASN A CA 1
ATOM 2399 C C . ASN A 1 310 ? 10.091 -0.878 -23.984 1.00 93.31 310 ASN A C 1
ATOM 2401 O O . ASN A 1 310 ? 10.147 -0.145 -24.977 1.00 93.31 310 ASN A O 1
ATOM 2405 N N . ALA A 1 311 ? 9.118 -0.759 -23.076 1.00 94.00 311 ALA A N 1
ATOM 2406 C CA . ALA A 1 311 ? 8.080 0.254 -23.169 1.00 94.00 311 ALA A CA 1
ATOM 2407 C C . ALA A 1 311 ? 8.699 1.652 -23.238 1.00 94.00 311 ALA A C 1
ATOM 2409 O O . ALA A 1 311 ? 9.561 1.989 -22.438 1.00 94.00 311 ALA A O 1
ATOM 2410 N N . LYS A 1 312 ? 8.212 2.497 -24.144 1.00 93.81 312 LYS A N 1
ATOM 2411 C CA . LYS A 1 312 ? 8.622 3.903 -24.203 1.00 93.81 312 LYS A CA 1
ATOM 2412 C C . LYS A 1 312 ? 7.645 4.780 -23.431 1.00 93.81 312 LYS A C 1
ATOM 2414 O O . LYS A 1 312 ? 6.428 4.639 -23.587 1.00 93.81 312 LYS A O 1
ATOM 2419 N N . ASN A 1 313 ? 8.170 5.696 -22.623 1.00 94.31 313 ASN A N 1
ATOM 2420 C CA . ASN A 1 313 ? 7.376 6.772 -22.034 1.00 94.31 313 ASN A CA 1
ATOM 2421 C C . ASN A 1 313 ? 7.071 7.878 -23.063 1.00 94.31 313 ASN A C 1
ATOM 2423 O O . ASN A 1 313 ? 7.477 7.802 -24.224 1.00 94.31 313 ASN A O 1
ATOM 2427 N N . ARG A 1 314 ? 6.360 8.942 -22.655 1.00 94.38 314 ARG A N 1
ATOM 2428 C CA . ARG A 1 314 ? 6.010 10.051 -23.568 1.00 94.38 314 ARG A CA 1
ATOM 2429 C C . ARG A 1 314 ? 7.218 10.838 -24.088 1.00 94.38 314 ARG A C 1
ATOM 2431 O O . ARG A 1 314 ? 7.088 11.518 -25.095 1.00 94.38 314 ARG A O 1
ATOM 2438 N N . ALA A 1 315 ? 8.374 10.740 -23.432 1.00 91.06 315 ALA A N 1
ATOM 2439 C CA . ALA A 1 315 ? 9.628 11.332 -23.898 1.00 91.06 315 ALA A CA 1
ATOM 2440 C C . ALA A 1 315 ? 10.411 10.397 -24.843 1.00 91.06 315 ALA A C 1
ATOM 2442 O O . ALA A 1 315 ? 11.557 10.684 -25.171 1.00 91.06 315 ALA A O 1
ATOM 2443 N N . GLY A 1 316 ? 9.834 9.254 -25.235 1.00 91.69 316 GLY A N 1
ATOM 2444 C CA . GLY A 1 316 ? 10.484 8.258 -26.089 1.00 91.69 316 GLY A CA 1
ATOM 2445 C C . GLY A 1 316 ? 11.551 7.416 -25.385 1.00 91.69 316 GLY A C 1
ATOM 2446 O O . GLY A 1 316 ? 12.150 6.555 -26.028 1.00 91.69 316 GLY A O 1
ATOM 2447 N N . LYS A 1 317 ? 11.764 7.630 -24.081 1.00 92.94 317 LYS A N 1
ATOM 2448 C CA . LYS A 1 317 ? 12.758 6.919 -23.275 1.00 92.94 317 LYS A CA 1
ATOM 2449 C C . LYS A 1 317 ? 12.226 5.558 -22.854 1.00 92.94 317 LYS A C 1
ATOM 2451 O O . LYS A 1 317 ? 11.055 5.447 -22.499 1.00 92.94 317 LYS A O 1
ATOM 2456 N N . THR A 1 318 ? 13.097 4.562 -22.884 1.00 94.25 318 THR A N 1
ATOM 2457 C CA . THR A 1 318 ? 12.893 3.223 -22.314 1.00 94.25 318 THR A CA 1
ATOM 2458 C C . THR A 1 318 ? 13.298 3.196 -20.832 1.00 94.25 318 THR A C 1
ATOM 2460 O O . THR A 1 318 ? 13.951 4.135 -20.363 1.00 94.25 318 THR A O 1
ATOM 2463 N N . PRO A 1 319 ? 12.976 2.131 -20.070 1.00 93.88 319 PRO A N 1
ATOM 2464 C CA . PRO A 1 319 ? 13.486 1.951 -18.713 1.00 93.88 319 PRO A CA 1
ATOM 2465 C C . PRO A 1 319 ? 15.014 2.024 -18.624 1.00 93.88 319 PRO A C 1
ATOM 2467 O O . PRO A 1 319 ? 15.534 2.646 -17.701 1.00 93.88 319 PRO A O 1
ATOM 2470 N N . VAL A 1 320 ? 15.724 1.459 -19.610 1.00 92.94 320 VAL A N 1
ATOM 2471 C CA . VAL A 1 320 ? 17.194 1.507 -19.686 1.00 92.94 320 VAL A CA 1
ATOM 2472 C C . VAL A 1 320 ? 17.682 2.949 -19.844 1.00 92.94 320 VAL A C 1
ATOM 2474 O O . VAL A 1 320 ? 18.537 3.376 -19.077 1.00 92.94 320 VAL A O 1
ATOM 2477 N N . ASP A 1 321 ? 17.079 3.738 -20.743 1.00 92.38 321 ASP A N 1
ATOM 2478 C CA . ASP A 1 321 ? 17.454 5.153 -20.932 1.00 92.38 321 ASP A CA 1
ATOM 2479 C C . ASP A 1 321 ? 17.221 5.997 -19.665 1.00 92.38 321 ASP A C 1
ATOM 2481 O O . ASP A 1 321 ? 17.915 6.987 -19.417 1.00 92.38 321 ASP A O 1
ATOM 2485 N N . VAL A 1 322 ? 16.200 5.654 -18.870 1.00 91.56 322 VAL A N 1
ATOM 2486 C CA . VAL A 1 322 ? 15.935 6.331 -17.592 1.00 91.56 322 VAL A CA 1
ATOM 2487 C C . VAL A 1 322 ? 16.971 5.941 -16.541 1.00 91.56 322 VAL A C 1
ATOM 2489 O O . VAL A 1 322 ? 17.461 6.832 -15.847 1.00 91.56 322 VAL A O 1
ATOM 2492 N N . ALA A 1 323 ? 17.329 4.658 -16.444 1.00 90.94 323 ALA A N 1
ATOM 2493 C CA . ALA A 1 323 ? 18.364 4.187 -15.526 1.00 90.94 323 ALA A CA 1
ATOM 2494 C C . ALA A 1 323 ? 19.738 4.796 -15.860 1.00 90.94 323 ALA A C 1
ATOM 2496 O O . ALA A 1 323 ? 20.417 5.291 -14.959 1.00 90.94 323 ALA A O 1
ATOM 2497 N N . GLU A 1 324 ? 20.099 4.858 -17.145 1.00 89.38 324 GLU A N 1
ATOM 2498 C CA . GLU A 1 324 ? 21.334 5.482 -17.637 1.00 89.38 324 GLU A CA 1
ATOM 2499 C C . GLU A 1 324 ? 21.365 6.985 -17.307 1.00 89.38 324 GLU A C 1
ATOM 2501 O O . GLU A 1 324 ? 22.294 7.479 -16.665 1.00 89.38 324 GLU A O 1
ATOM 2506 N N . GLY A 1 325 ? 20.295 7.718 -17.644 1.00 87.19 325 GLY A N 1
ATOM 2507 C CA . GLY A 1 325 ? 20.190 9.150 -17.350 1.00 87.19 325 GLY A CA 1
ATOM 2508 C C . GLY A 1 325 ? 20.185 9.485 -15.852 1.00 87.19 325 GLY A C 1
ATOM 2509 O O . GLY A 1 325 ? 20.613 10.572 -15.466 1.00 87.19 325 GLY A O 1
ATOM 2510 N N . ALA A 1 326 ? 19.723 8.561 -15.005 1.00 87.69 326 ALA A N 1
ATOM 2511 C CA . ALA A 1 326 ? 19.746 8.681 -13.548 1.00 87.69 326 ALA A CA 1
ATOM 2512 C C . ALA A 1 326 ? 21.036 8.135 -12.901 1.00 87.69 326 ALA A C 1
ATOM 2514 O O . ALA A 1 326 ? 21.164 8.209 -11.679 1.00 87.69 326 ALA A O 1
ATOM 2515 N N . ARG A 1 327 ? 21.984 7.604 -13.694 1.00 89.06 327 ARG A N 1
ATOM 2516 C CA . ARG A 1 327 ? 23.234 6.959 -13.242 1.00 89.06 327 ARG A CA 1
ATOM 2517 C C . ARG A 1 327 ? 23.006 5.772 -12.296 1.00 89.06 327 ARG A C 1
ATOM 2519 O O . ARG A 1 327 ? 23.736 5.569 -11.328 1.00 89.06 327 ARG A O 1
ATOM 2526 N N . GLN A 1 328 ? 21.973 4.978 -12.566 1.00 89.31 328 GLN A N 1
ATOM 2527 C CA . GLN A 1 328 ? 21.597 3.798 -11.784 1.00 89.31 328 GLN A CA 1
ATOM 2528 C C . GLN A 1 328 ? 22.190 2.520 -12.395 1.00 89.31 328 GLN A C 1
ATOM 2530 O O . GLN A 1 328 ? 21.454 1.647 -12.853 1.00 89.31 328 GLN A O 1
ATOM 2535 N N . HIS A 1 329 ? 23.521 2.400 -12.380 1.00 89.50 329 HIS A N 1
ATOM 2536 C CA . HIS A 1 329 ? 24.257 1.325 -13.065 1.00 89.50 329 HIS A CA 1
ATOM 2537 C C . HIS A 1 329 ? 23.753 -0.087 -12.732 1.00 89.50 329 HIS A C 1
ATOM 2539 O O . HIS A 1 329 ? 23.514 -0.877 -13.636 1.00 89.50 329 HIS A O 1
ATOM 2545 N N . ALA A 1 330 ? 23.494 -0.387 -11.455 1.00 91.62 330 ALA A N 1
ATOM 2546 C CA . ALA A 1 330 ? 23.009 -1.708 -11.043 1.00 91.62 330 ALA A CA 1
ATOM 2547 C C . ALA A 1 330 ? 21.634 -2.065 -11.642 1.00 91.62 330 ALA A C 1
ATOM 2549 O O . ALA A 1 330 ? 21.353 -3.225 -11.932 1.00 91.62 330 ALA A O 1
ATOM 2550 N N . ILE A 1 331 ? 20.755 -1.075 -11.823 1.00 91.94 331 ILE A N 1
ATOM 2551 C CA . ILE A 1 331 ? 19.425 -1.284 -12.413 1.00 91.94 331 ILE A CA 1
ATOM 2552 C C . ILE A 1 331 ? 19.544 -1.373 -13.926 1.00 91.94 331 ILE A C 1
ATOM 2554 O O . ILE A 1 331 ? 18.905 -2.222 -14.535 1.00 91.94 331 ILE A O 1
ATOM 2558 N N . GLU A 1 332 ? 20.367 -0.516 -14.523 1.00 91.88 332 GLU A N 1
ATOM 2559 C CA . GLU A 1 332 ? 20.653 -0.539 -15.951 1.00 91.88 332 GLU A CA 1
ATOM 2560 C C . GLU A 1 332 ? 21.203 -1.904 -16.381 1.00 91.88 332 GLU A C 1
ATOM 2562 O O . GLU A 1 332 ? 20.641 -2.538 -17.272 1.00 91.88 332 GLU A O 1
ATOM 2567 N N . GLU A 1 333 ? 22.244 -2.390 -15.701 1.00 90.81 333 GLU A N 1
ATOM 2568 C CA . GLU A 1 333 ? 22.842 -3.704 -15.934 1.00 90.81 333 GLU A CA 1
ATOM 2569 C C . GLU A 1 333 ? 21.791 -4.805 -15.790 1.00 90.81 333 GLU A C 1
ATOM 2571 O O . GLU A 1 333 ? 21.624 -5.632 -16.688 1.00 90.81 333 GLU A O 1
ATOM 2576 N N . LYS A 1 334 ? 20.997 -4.768 -14.712 1.00 93.00 334 LYS A N 1
ATOM 2577 C CA . LYS A 1 334 ? 19.926 -5.744 -14.503 1.00 93.00 334 LYS A CA 1
ATOM 2578 C C . LYS A 1 334 ? 18.898 -5.725 -15.633 1.00 93.00 334 LYS A C 1
ATOM 2580 O O . LYS A 1 334 ? 18.520 -6.784 -16.128 1.00 93.00 334 LYS A O 1
ATOM 2585 N N . LEU A 1 335 ? 18.450 -4.547 -16.063 1.00 92.00 335 LEU A N 1
ATOM 2586 C CA . LEU A 1 335 ? 17.503 -4.407 -17.167 1.00 92.00 335 LEU A CA 1
ATOM 2587 C C . LEU A 1 335 ? 18.103 -4.923 -18.479 1.00 92.00 335 LEU A C 1
ATOM 2589 O O . LEU A 1 335 ? 17.400 -5.602 -19.221 1.00 92.00 335 LEU A O 1
ATOM 2593 N N . ARG A 1 336 ? 19.389 -4.675 -18.754 1.00 91.62 336 ARG A N 1
ATOM 2594 C CA . ARG A 1 336 ? 20.078 -5.216 -19.938 1.00 91.62 336 ARG A CA 1
ATOM 2595 C C . ARG A 1 336 ? 20.156 -6.741 -19.904 1.00 91.62 336 ARG A C 1
ATOM 2597 O O . ARG A 1 336 ? 19.810 -7.376 -20.897 1.00 91.62 336 ARG A O 1
ATOM 2604 N N . VAL A 1 337 ? 20.519 -7.328 -18.760 1.00 93.38 337 VAL A N 1
ATOM 2605 C CA . VAL A 1 337 ? 20.541 -8.791 -18.557 1.00 93.38 337 VAL A CA 1
ATOM 2606 C C . VAL A 1 337 ? 19.156 -9.406 -18.780 1.00 93.38 337 VAL A C 1
ATOM 2608 O O . VAL A 1 337 ? 19.040 -10.477 -19.367 1.00 93.38 337 VAL A O 1
ATOM 2611 N N . LEU A 1 338 ? 18.091 -8.710 -18.375 1.00 90.88 338 LEU A N 1
ATOM 2612 C CA . LEU A 1 338 ? 16.703 -9.131 -18.594 1.00 90.88 338 LEU A CA 1
ATOM 2613 C C . LEU A 1 338 ? 16.201 -8.899 -20.039 1.00 90.88 338 LEU A C 1
ATOM 2615 O O . LEU A 1 338 ? 15.044 -9.198 -20.333 1.00 90.88 338 LEU A O 1
ATOM 2619 N N . GLY A 1 339 ? 17.039 -8.384 -20.947 1.00 89.69 339 GLY A N 1
ATOM 2620 C CA . GLY A 1 339 ? 16.709 -8.171 -22.364 1.00 89.69 339 GLY A CA 1
ATOM 2621 C C . GLY A 1 339 ? 16.221 -6.760 -22.720 1.00 89.69 339 GLY A C 1
ATOM 2622 O O . GLY A 1 339 ? 15.683 -6.543 -23.811 1.00 89.69 339 GLY A O 1
ATOM 2623 N N . GLY A 1 340 ? 16.393 -5.796 -21.816 1.00 89.69 340 GLY A N 1
ATOM 2624 C CA . GLY A 1 340 ? 16.066 -4.390 -22.018 1.00 89.69 340 GLY A CA 1
ATOM 2625 C C . GLY A 1 340 ? 17.035 -3.705 -22.974 1.00 89.69 340 GLY A C 1
ATOM 2626 O O . GLY A 1 340 ? 18.251 -3.884 -22.897 1.00 89.69 340 GLY A O 1
ATOM 2627 N N . ARG A 1 341 ? 16.493 -2.893 -23.882 1.00 89.69 341 ARG A N 1
ATOM 2628 C CA . ARG A 1 341 ? 17.254 -2.144 -24.883 1.00 89.69 341 ARG A CA 1
ATOM 2629 C C . ARG A 1 341 ? 17.009 -0.652 -24.714 1.00 89.69 341 ARG A C 1
ATOM 2631 O O . ARG A 1 341 ? 15.871 -0.223 -24.546 1.00 89.69 341 ARG A O 1
ATOM 2638 N N . ALA A 1 342 ? 18.084 0.121 -24.809 1.00 85.19 342 ALA A N 1
ATOM 2639 C CA . ALA A 1 342 ? 18.021 1.572 -24.895 1.00 85.19 342 ALA A CA 1
ATOM 2640 C C . ALA A 1 342 ? 17.302 2.009 -26.187 1.00 85.19 342 ALA A C 1
ATOM 2642 O O . ALA A 1 342 ? 17.303 1.287 -27.194 1.00 85.19 342 ALA A O 1
ATOM 2643 N N . SER A 1 343 ? 16.670 3.183 -26.184 1.00 81.81 343 SER A N 1
ATOM 2644 C CA . SER A 1 343 ? 16.094 3.730 -27.416 1.00 81.81 343 SER A CA 1
ATOM 2645 C C . SER A 1 343 ? 17.220 4.123 -28.380 1.00 81.81 343 SER A C 1
ATOM 2647 O O . SER A 1 343 ? 18.270 4.598 -27.968 1.00 81.81 343 SER A O 1
ATOM 2649 N N . GLN A 1 344 ? 17.022 3.948 -29.692 1.00 64.06 344 GLN A N 1
ATOM 2650 C CA . GLN A 1 344 ? 18.071 4.197 -30.699 1.00 64.06 344 GLN A CA 1
ATOM 2651 C C . GLN A 1 344 ? 18.651 5.634 -30.714 1.00 64.06 344 GLN A C 1
ATOM 2653 O O . GLN A 1 344 ? 19.629 5.875 -31.412 1.00 64.06 344 GLN A O 1
ATOM 2658 N N . GLY A 1 345 ? 18.105 6.573 -29.929 1.00 53.16 345 GLY A N 1
ATOM 2659 C CA . GLY A 1 345 ? 18.630 7.933 -29.774 1.00 53.16 345 GLY A CA 1
ATOM 2660 C C . GLY A 1 345 ? 19.763 8.102 -28.747 1.00 53.16 345 GLY A C 1
ATOM 2661 O O . GLY A 1 345 ? 20.493 9.082 -28.839 1.00 53.16 345 GLY A O 1
ATOM 2662 N N . SER A 1 346 ? 19.951 7.181 -27.792 1.00 48.22 346 SER A N 1
ATOM 2663 C CA . SER A 1 346 ? 21.025 7.253 -26.773 1.00 48.22 346 SER A CA 1
ATOM 2664 C C . SER A 1 346 ? 22.320 6.547 -27.207 1.00 48.22 346 SER A C 1
ATOM 2666 O O . SER A 1 346 ? 23.420 6.938 -26.813 1.00 48.22 346 SER A O 1
ATOM 2668 N N . LEU A 1 347 ? 22.215 5.583 -28.129 1.00 48.50 347 LEU A N 1
ATOM 2669 C CA . LEU A 1 347 ? 23.343 4.854 -28.730 1.00 48.50 347 LEU A CA 1
ATOM 2670 C C . LEU A 1 347 ? 24.325 5.740 -29.521 1.00 48.50 347 LEU A C 1
ATOM 2672 O O . LEU A 1 347 ? 25.440 5.298 -29.799 1.00 48.50 347 LEU A O 1
ATOM 2676 N N . GLY A 1 348 ? 23.962 6.981 -29.864 1.00 43.59 348 GLY A N 1
ATOM 2677 C CA . GLY A 1 348 ? 24.848 7.905 -30.582 1.00 43.59 348 GLY A CA 1
ATOM 2678 C C . GLY A 1 348 ? 26.074 8.352 -29.778 1.00 43.59 348 GLY A C 1
ATOM 2679 O O . GLY A 1 348 ? 27.104 8.658 -30.371 1.00 43.59 348 GLY A O 1
ATOM 2680 N N . ILE A 1 349 ? 25.995 8.348 -28.443 1.00 51.53 349 ILE A N 1
ATOM 2681 C CA . ILE A 1 349 ? 27.060 8.885 -27.580 1.00 51.53 349 ILE A CA 1
ATOM 2682 C C . ILE A 1 349 ? 27.865 7.752 -26.925 1.00 51.53 349 ILE A C 1
ATOM 2684 O O . ILE A 1 349 ? 29.092 7.797 -26.914 1.00 51.53 349 ILE A O 1
ATOM 2688 N N . ALA A 1 350 ? 27.195 6.689 -26.462 1.00 45.81 350 ALA A N 1
ATOM 2689 C CA . ALA A 1 350 ? 27.850 5.549 -25.811 1.00 45.81 350 ALA A CA 1
ATOM 2690 C C . ALA A 1 350 ? 28.511 4.572 -26.807 1.00 45.81 350 ALA A C 1
ATOM 2692 O O . ALA A 1 350 ? 29.641 4.138 -26.579 1.00 45.81 350 ALA A O 1
ATOM 2693 N N . SER A 1 351 ? 27.891 4.300 -27.969 1.00 45.38 351 SER A N 1
ATOM 2694 C CA . SER A 1 351 ? 28.495 3.394 -28.971 1.00 45.38 351 SER A CA 1
ATOM 2695 C C . SER A 1 351 ? 29.731 3.980 -29.658 1.00 45.38 351 SER A C 1
ATOM 2697 O O . SER A 1 351 ? 30.481 3.246 -30.305 1.00 45.38 351 SER A O 1
ATOM 2699 N N . PHE A 1 352 ? 29.948 5.294 -29.539 1.00 49.38 352 PHE A N 1
ATOM 2700 C CA . PHE A 1 352 ? 31.160 5.952 -30.020 1.00 49.38 352 PHE A CA 1
ATOM 2701 C C . PHE A 1 352 ? 32.339 5.735 -29.058 1.00 49.38 352 PHE A C 1
ATOM 2703 O O . PHE A 1 352 ? 33.484 5.628 -29.493 1.00 49.38 352 PHE A O 1
ATOM 2710 N N . VAL A 1 353 ? 32.063 5.608 -27.755 1.00 54.78 353 VAL A N 1
ATOM 2711 C CA . VAL A 1 353 ? 33.080 5.347 -26.726 1.00 54.78 353 VAL A CA 1
ATOM 2712 C C . VAL A 1 353 ? 33.445 3.856 -26.680 1.00 54.78 353 VAL A C 1
ATOM 2714 O O . VAL A 1 353 ? 34.629 3.526 -26.674 1.00 54.78 353 VAL A O 1
ATOM 2717 N N . GLU A 1 354 ? 32.469 2.945 -26.765 1.00 46.09 354 GLU A N 1
ATOM 2718 C CA . GLU A 1 354 ? 32.730 1.491 -26.777 1.00 46.09 354 GLU A CA 1
ATOM 2719 C C . GLU A 1 354 ? 33.455 0.999 -28.042 1.00 46.09 354 GLU A C 1
ATOM 2721 O O . GLU A 1 354 ? 34.309 0.112 -27.958 1.00 46.09 354 GLU A O 1
ATOM 2726 N N . ARG A 1 355 ? 33.199 1.605 -29.214 1.00 49.53 355 ARG A N 1
ATOM 2727 C CA . ARG A 1 355 ? 33.918 1.258 -30.458 1.00 49.53 355 ARG A CA 1
ATOM 2728 C C . ARG A 1 355 ? 35.391 1.663 -30.449 1.00 49.53 355 ARG A C 1
ATOM 2730 O O . ARG A 1 355 ? 36.188 1.034 -31.134 1.00 49.53 355 ARG A O 1
ATOM 2737 N N . ARG A 1 356 ? 35.783 2.666 -29.655 1.00 47.22 356 ARG A N 1
ATOM 2738 C CA . ARG A 1 356 ? 37.204 3.009 -29.464 1.00 47.22 356 ARG A CA 1
ATOM 2739 C C . ARG A 1 356 ? 37.911 2.080 -28.479 1.00 47.22 356 ARG A C 1
ATOM 2741 O O . ARG A 1 356 ? 39.108 1.864 -28.628 1.00 47.22 356 ARG A O 1
ATOM 2748 N N . ALA A 1 357 ? 37.189 1.530 -27.505 1.00 49.53 357 ALA A N 1
ATOM 2749 C CA . ALA A 1 357 ? 37.759 0.647 -26.488 1.00 49.53 357 ALA A CA 1
ATOM 2750 C C . ALA A 1 357 ? 38.017 -0.785 -26.993 1.00 49.53 357 ALA A C 1
ATOM 2752 O O . ALA A 1 357 ? 38.869 -1.475 -26.444 1.00 49.53 357 ALA A O 1
ATOM 2753 N N . THR A 1 358 ? 37.310 -1.232 -28.036 1.00 48.28 358 THR A N 1
ATOM 2754 C CA . THR A 1 358 ? 37.380 -2.622 -28.528 1.00 48.28 358 THR A CA 1
ATOM 2755 C C . THR A 1 358 ? 38.284 -2.842 -29.741 1.00 48.28 358 THR A C 1
ATOM 2757 O O . THR A 1 358 ? 38.447 -3.984 -30.148 1.00 48.28 358 THR A O 1
ATOM 2760 N N . GLY A 1 359 ? 38.934 -1.801 -30.276 1.00 46.91 359 GLY A N 1
ATOM 2761 C CA . GLY A 1 359 ? 40.106 -1.958 -31.149 1.00 46.91 359 GLY A CA 1
ATOM 2762 C C . GLY A 1 359 ? 39.949 -2.916 -32.338 1.00 46.91 359 GLY A C 1
ATOM 2763 O O . GLY A 1 359 ? 40.887 -3.646 -32.635 1.00 46.91 359 GLY A O 1
ATOM 2764 N N . PHE A 1 360 ? 38.799 -2.926 -33.013 1.00 41.16 360 PHE A N 1
ATOM 2765 C CA . PHE A 1 360 ? 38.631 -3.640 -34.281 1.00 41.16 360 PHE A CA 1
ATOM 2766 C C . PHE A 1 360 ? 38.493 -2.624 -35.418 1.00 41.16 360 PHE A C 1
ATOM 2768 O O . PHE A 1 360 ? 37.479 -1.928 -35.512 1.00 41.16 360 PHE A O 1
ATOM 2775 N N . TRP A 1 361 ? 39.546 -2.530 -36.233 1.00 44.03 361 TRP A N 1
ATOM 2776 C CA . TRP A 1 361 ? 39.533 -1.956 -37.579 1.00 44.03 361 TRP A CA 1
ATOM 2777 C C . TRP A 1 361 ? 39.488 -3.084 -38.598 1.00 44.03 361 TRP A C 1
ATOM 2779 O O . TRP A 1 361 ? 40.179 -4.102 -38.351 1.00 44.03 361 TRP A O 1
#

Radius of gyration: 35.17 Å; chains: 1; bounding box: 74×61×108 Å

Sequence (361 aa):
MTHGSAVWARAVLGVTDGAGRAECQRAYRQLILANHPDRLSAATHSELRLAEERVKDLNLAWEILREQFRDGQQARRRGAFSDEGSQGHRVGAVWVPPPPGSEWSANPRLELWESTWVRFGVAAALIGTVGIGGNFLWRGYVERLEARETMQTSMNADLFARRFYRPLTEAERAKQIRLTVQRNLAAFPSEAQEALLMAATAGRNLEVREYVLAGVDPNRPGKGGAYVLSILASRPKNRSTVEFLLARKPSRQALSAAMFAAVNDPPMLELLARHGASAKVRDARGNTLLHKVGRPDAAEKLVALGADINAKNRAGKTPVDVAEGARQHAIEEKLRVLGGRASQGSLGIASFVERRATGFW

pLDDT: mean 70.69, std 24.52, range [24.88, 94.69]

Secondary structure (DSSP, 8-state):
--TTSHHHHHHHHT--TT--HHHHHHHHHHHHHHT-GGG-TTS-HHHHHHHHHHHHHHHHHHHHHHHHHHHHHHHHHHHTT--SS----------PPPPS-------TT--SSSSTTHHHHHHTTT--SS-----SSSHHHHHHHHHHHHHHHHHHHHHHHHHH-PPPPHHHHHHHHHHHHHHHHHH-GGGHHHHHHHHHHTT-HHHHHHHHHTT--TTS--TTS--HHHHHHT-GGGHHHHHHHHTT---HHHHHHHHHHTTT-HHHHHHHHHTT--TT-B-TT--BGGGT---HHHHHHHHHTT--TT---TTS--HHHHHHHTT-HHHHHHHHHTT----TTTHHHHHHHHHHHS---